Protein AF-A0A496UPI4-F1 (afdb_monomer)

Mean predicted aligned error: 5.32 Å

Structure (mmCIF, N/CA/C/O backbone):
data_AF-A0A496UPI4-F1
#
_entry.id   AF-A0A496UPI4-F1
#
loop_
_atom_site.group_PDB
_atom_site.id
_atom_site.type_symbol
_atom_site.label_atom_id
_atom_site.label_alt_id
_atom_site.label_comp_id
_atom_site.label_asym_id
_atom_site.label_entity_id
_atom_site.label_seq_id
_atom_site.pdbx_PDB_ins_code
_atom_site.Cartn_x
_atom_site.Cartn_y
_atom_site.Cartn_z
_atom_site.occupancy
_atom_site.B_iso_or_equiv
_atom_site.auth_seq_id
_atom_site.auth_comp_id
_atom_site.auth_asym_id
_atom_site.auth_atom_id
_atom_site.pdbx_PDB_model_num
ATOM 1 N N . MET A 1 1 ? -16.694 5.297 0.919 1.00 67.25 1 MET A N 1
ATOM 2 C CA . MET A 1 1 ? -15.461 5.545 1.697 1.00 67.25 1 MET A CA 1
ATOM 3 C C . MET A 1 1 ? -14.276 5.905 0.802 1.00 67.25 1 MET A C 1
ATOM 5 O O . MET A 1 1 ? -13.742 6.994 0.923 1.00 67.25 1 MET A O 1
ATOM 9 N N . VAL A 1 2 ? -13.889 5.062 -0.162 1.00 67.19 2 VAL A N 1
ATOM 10 C CA . VAL A 1 2 ? -12.701 5.338 -1.002 1.00 67.19 2 VAL A CA 1
ATOM 11 C C . VAL A 1 2 ? -12.918 6.480 -2.017 1.00 67.19 2 VAL A C 1
ATOM 13 O O . VAL A 1 2 ? -12.030 7.307 -2.206 1.00 67.19 2 VAL A O 1
ATOM 16 N N . TYR A 1 3 ? -14.122 6.614 -2.591 1.00 69.81 3 TYR A N 1
ATOM 17 C CA . TYR A 1 3 ? -14.442 7.635 -3.607 1.00 69.81 3 TYR A CA 1
ATOM 18 C C . TYR A 1 3 ? -14.239 9.093 -3.160 1.00 69.81 3 TYR A C 1
ATOM 20 O O . TYR A 1 3 ? -13.851 9.932 -3.968 1.00 69.81 3 TYR A O 1
ATOM 28 N N . SER A 1 4 ? -14.425 9.411 -1.875 1.00 76.62 4 SER A N 1
ATOM 29 C CA . SER A 1 4 ? -14.207 10.776 -1.362 1.00 76.62 4 SER A CA 1
ATOM 30 C C . SER A 1 4 ? -12.732 11.195 -1.360 1.00 76.62 4 SER A C 1
ATOM 32 O O . SER A 1 4 ? -12.423 12.357 -1.117 1.00 76.62 4 SER A O 1
ATOM 34 N N . CYS A 1 5 ? -11.814 10.251 -1.586 1.00 82.00 5 CYS A N 1
ATOM 35 C CA . CYS A 1 5 ? -10.375 10.491 -1.607 1.00 82.00 5 CYS A CA 1
ATOM 36 C C . CYS A 1 5 ? -9.799 10.517 -3.032 1.00 82.00 5 CYS A C 1
ATOM 38 O O . CYS A 1 5 ? -8.579 10.559 -3.167 1.00 82.00 5 CYS A O 1
ATOM 40 N N . TRP A 1 6 ? -10.630 10.515 -4.086 1.00 82.06 6 TRP A N 1
ATOM 41 C CA . TRP A 1 6 ? -10.175 10.367 -5.478 1.00 82.06 6 TRP A CA 1
ATOM 42 C C . TRP A 1 6 ? -9.011 11.293 -5.896 1.00 82.06 6 TRP A C 1
ATOM 44 O O . TRP A 1 6 ? -8.086 10.773 -6.524 1.00 82.06 6 TRP A O 1
ATOM 54 N N . PRO A 1 7 ? -8.937 12.589 -5.506 1.00 84.44 7 PRO A N 1
ATOM 55 C CA . PRO A 1 7 ? -7.816 13.438 -5.918 1.00 84.44 7 PRO A CA 1
ATOM 56 C C . PRO A 1 7 ? -6.499 12.985 -5.277 1.00 84.44 7 PRO A C 1
ATOM 58 O O . PRO A 1 7 ? -5.447 12.996 -5.911 1.00 84.44 7 PRO A O 1
ATOM 61 N N . LEU A 1 8 ? -6.563 12.531 -4.021 1.00 82.38 8 LEU A N 1
ATOM 62 C CA . LEU A 1 8 ? -5.410 12.017 -3.282 1.00 82.38 8 LEU A CA 1
ATOM 63 C C . LEU A 1 8 ? -4.960 10.659 -3.827 1.00 82.38 8 LEU A C 1
ATOM 65 O O . LEU A 1 8 ? -3.766 10.383 -3.853 1.00 82.38 8 LEU A O 1
ATOM 69 N N . ILE A 1 9 ? -5.903 9.831 -4.286 1.00 82.56 9 ILE A N 1
ATOM 70 C CA . ILE A 1 9 ? -5.611 8.535 -4.910 1.00 82.56 9 ILE A CA 1
ATOM 71 C C . ILE A 1 9 ? -4.866 8.737 -6.229 1.00 82.56 9 ILE A C 1
ATOM 73 O O . ILE A 1 9 ? -3.854 8.079 -6.461 1.00 82.56 9 ILE A O 1
ATOM 77 N N . ILE A 1 10 ? -5.320 9.678 -7.062 1.00 84.88 10 ILE A N 1
ATOM 78 C CA . ILE A 1 10 ? -4.624 10.028 -8.306 1.00 84.88 10 ILE A CA 1
ATOM 79 C C . ILE A 1 10 ? -3.220 10.549 -7.996 1.00 84.88 10 ILE A C 1
ATOM 81 O O . ILE A 1 10 ? -2.254 10.057 -8.574 1.00 84.88 10 ILE A O 1
ATOM 85 N N . ALA A 1 11 ? -3.085 11.479 -7.046 1.00 84.06 11 ALA A N 1
ATOM 86 C CA . ALA A 1 11 ? -1.782 12.010 -6.650 1.00 84.06 11 ALA A CA 1
ATOM 87 C C . ALA A 1 11 ? -0.837 10.911 -6.127 1.00 84.06 11 ALA A C 1
ATOM 89 O O . ALA A 1 11 ? 0.340 10.889 -6.485 1.00 84.06 11 ALA A O 1
ATOM 90 N N . ALA A 1 12 ? -1.349 9.963 -5.334 1.00 83.75 12 ALA A N 1
ATOM 91 C CA . ALA A 1 12 ? -0.573 8.829 -4.837 1.00 83.75 12 ALA A CA 1
ATOM 92 C C . ALA A 1 12 ? -0.139 7.890 -5.972 1.00 83.75 12 ALA A C 1
ATOM 94 O O . ALA A 1 12 ? 0.995 7.417 -5.971 1.00 83.75 12 ALA A O 1
ATOM 95 N N . GLY A 1 13 ? -1.012 7.650 -6.954 1.00 82.25 13 GLY A N 1
ATOM 96 C CA . GLY A 1 13 ? -0.706 6.838 -8.131 1.00 82.25 13 GLY A CA 1
ATOM 97 C C . GLY A 1 13 ? 0.331 7.472 -9.057 1.00 82.25 13 GLY A C 1
ATOM 98 O O . GLY A 1 13 ? 1.246 6.787 -9.513 1.00 82.25 13 GLY A O 1
ATOM 99 N N . ILE A 1 14 ? 0.241 8.787 -9.280 1.00 84.44 14 ILE A N 1
ATOM 100 C CA . ILE A 1 14 ? 1.253 9.560 -10.017 1.00 84.44 14 ILE A CA 1
ATOM 101 C C . ILE A 1 14 ? 2.594 9.499 -9.282 1.00 84.44 14 ILE A C 1
ATOM 103 O O . ILE A 1 14 ? 3.614 9.183 -9.891 1.00 84.44 14 ILE A O 1
ATOM 107 N N . GLY A 1 15 ? 2.592 9.742 -7.968 1.00 81.50 15 GLY A N 1
ATOM 108 C CA . GLY A 1 15 ? 3.792 9.648 -7.140 1.00 81.50 15 GLY A CA 1
ATOM 109 C C . GLY A 1 15 ? 4.438 8.262 -7.206 1.00 81.50 15 GLY A C 1
ATOM 110 O O . GLY A 1 15 ? 5.643 8.154 -7.429 1.00 81.50 15 GLY A O 1
ATOM 111 N N . LEU A 1 16 ? 3.633 7.197 -7.129 1.00 82.19 16 LEU A N 1
ATOM 112 C CA . LEU A 1 16 ? 4.099 5.819 -7.287 1.00 82.19 16 LEU A CA 1
ATOM 113 C C . LEU A 1 16 ? 4.762 5.589 -8.654 1.00 82.19 16 LEU A C 1
ATOM 115 O O . LEU A 1 16 ? 5.846 5.009 -8.711 1.00 82.19 16 LEU A O 1
ATOM 119 N N . ALA A 1 17 ? 4.153 6.052 -9.747 1.00 82.06 17 ALA A N 1
ATOM 120 C CA . ALA A 1 17 ? 4.718 5.923 -11.092 1.00 82.06 17 ALA A CA 1
ATOM 121 C C . ALA A 1 17 ? 6.062 6.664 -11.235 1.00 82.06 17 ALA A C 1
ATOM 123 O O . ALA A 1 17 ? 7.005 6.122 -11.810 1.00 82.06 17 ALA A O 1
ATOM 124 N N . ILE A 1 18 ? 6.195 7.862 -10.656 1.00 81.25 18 ILE A N 1
ATOM 125 C CA . ILE A 1 18 ? 7.446 8.644 -10.684 1.00 81.25 18 ILE A CA 1
ATOM 126 C C . ILE A 1 18 ? 8.544 7.961 -9.859 1.00 81.25 18 ILE A C 1
ATOM 128 O O . ILE A 1 18 ? 9.671 7.805 -10.326 1.00 81.25 18 ILE A O 1
ATOM 132 N N . VAL A 1 19 ? 8.218 7.510 -8.644 1.00 81.94 19 VAL A N 1
ATOM 133 C CA . VAL A 1 19 ? 9.185 6.841 -7.758 1.00 81.94 19 VAL A CA 1
ATOM 134 C C . VAL A 1 19 ? 9.681 5.534 -8.378 1.00 81.94 19 VAL A C 1
ATOM 136 O O . VAL A 1 19 ? 10.864 5.216 -8.294 1.00 81.94 19 VAL A O 1
ATOM 139 N N . THR A 1 20 ? 8.794 4.776 -9.021 1.00 77.62 20 THR A N 1
ATOM 140 C CA . THR A 1 20 ? 9.128 3.450 -9.565 1.00 77.62 20 THR A CA 1
ATOM 141 C C . THR A 1 20 ? 9.791 3.493 -10.943 1.00 77.62 20 THR A C 1
ATOM 143 O O . THR A 1 20 ? 10.553 2.582 -11.274 1.00 77.62 20 THR A O 1
ATOM 146 N N . SER A 1 21 ? 9.569 4.553 -11.725 1.00 77.69 21 SER A N 1
ATOM 147 C CA . SER A 1 21 ? 10.274 4.785 -12.995 1.00 77.69 21 SER A CA 1
ATOM 148 C C . SER A 1 21 ? 11.710 5.272 -12.815 1.00 77.69 21 SER A C 1
ATOM 150 O O . SER A 1 21 ? 12.526 5.051 -13.705 1.00 77.69 21 SER A O 1
ATOM 152 N N . GLY A 1 22 ? 12.038 5.914 -11.688 1.00 69.81 22 GLY A N 1
ATOM 153 C CA . GLY A 1 22 ? 13.375 6.473 -11.466 1.00 69.81 22 GLY A CA 1
ATOM 154 C C . GLY A 1 22 ? 13.695 7.655 -12.388 1.00 69.81 22 GLY A C 1
ATOM 155 O O . GLY A 1 22 ? 14.853 7.876 -12.714 1.00 69.81 22 GLY A O 1
ATOM 156 N N . MET A 1 23 ? 12.676 8.409 -12.826 1.00 65.19 23 MET A N 1
ATOM 157 C CA . MET A 1 23 ? 12.815 9.509 -13.800 1.00 65.19 23 MET A CA 1
ATOM 158 C C . MET A 1 23 ? 13.811 10.606 -13.404 1.00 65.19 23 MET A C 1
ATOM 160 O O . MET A 1 23 ? 14.274 11.346 -14.268 1.00 65.19 23 MET A O 1
ATOM 164 N N . SER A 1 24 ? 14.104 10.768 -12.113 1.00 64.94 24 SER A N 1
ATOM 165 C 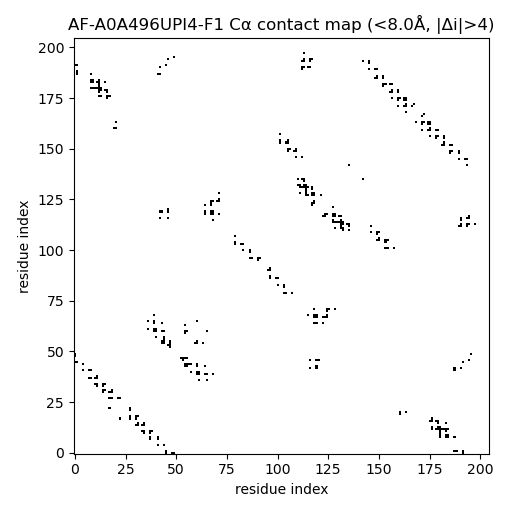CA . SER A 1 24 ? 15.078 11.743 -11.625 1.00 64.94 24 SER A CA 1
ATOM 166 C C . SER A 1 24 ? 15.491 11.405 -10.197 1.00 64.94 24 SER A C 1
ATOM 168 O O . SER A 1 24 ? 14.652 11.422 -9.294 1.00 64.94 24 SER A O 1
ATOM 170 N N . ASP A 1 25 ? 16.786 11.173 -9.980 1.00 71.00 25 ASP A N 1
ATOM 171 C CA . ASP A 1 25 ? 17.353 10.939 -8.644 1.00 71.00 25 ASP A CA 1
ATOM 172 C C . ASP A 1 25 ? 17.092 12.121 -7.695 1.00 71.00 25 ASP A C 1
ATOM 174 O O . ASP A 1 25 ? 16.858 11.933 -6.501 1.00 71.00 25 ASP A O 1
ATOM 178 N N . VAL A 1 26 ? 17.043 13.343 -8.240 1.00 74.00 26 VAL A N 1
ATOM 179 C CA . VAL A 1 26 ? 16.781 14.583 -7.490 1.00 74.00 26 VAL A CA 1
ATOM 180 C C . VAL A 1 26 ? 15.331 14.649 -6.999 1.00 74.00 26 VAL A C 1
ATOM 182 O O . VAL A 1 26 ? 15.066 15.135 -5.900 1.00 74.00 26 VAL A O 1
ATOM 185 N N . LEU A 1 27 ? 14.379 14.140 -7.788 1.00 74.88 27 LEU A N 1
ATOM 186 C CA . LEU A 1 27 ? 12.955 14.155 -7.436 1.00 74.88 27 LEU A CA 1
ATOM 187 C C . LEU A 1 27 ? 12.498 12.892 -6.699 1.00 74.88 27 LEU A C 1
ATOM 189 O O . LEU A 1 27 ? 11.404 12.885 -6.134 1.00 74.88 27 LEU A O 1
ATOM 193 N N . LEU A 1 28 ? 13.318 11.842 -6.657 1.00 79.25 28 LEU A N 1
ATOM 194 C CA . LEU A 1 28 ? 12.942 10.555 -6.076 1.00 79.25 28 LEU A CA 1
ATOM 195 C C . LEU A 1 28 ? 12.629 10.666 -4.580 1.00 79.25 28 LEU A C 1
ATOM 197 O O . LEU A 1 28 ? 11.599 10.166 -4.126 1.00 79.25 28 LEU A O 1
ATOM 201 N N . LEU A 1 29 ? 13.471 11.373 -3.823 1.00 81.25 29 LEU A N 1
ATOM 202 C CA . LEU A 1 29 ? 13.261 11.587 -2.391 1.00 81.25 29 LEU A CA 1
ATOM 203 C C . LEU A 1 29 ? 11.999 12.420 -2.087 1.00 81.25 29 LEU A C 1
ATOM 205 O O . LEU A 1 29 ? 11.147 11.923 -1.344 1.00 81.25 29 LEU A O 1
ATOM 209 N N . PRO A 1 30 ? 11.810 13.641 -2.636 1.00 83.88 30 PRO A N 1
ATOM 210 C CA . PRO A 1 30 ? 10.615 14.432 -2.341 1.00 83.88 30 PRO A CA 1
ATOM 211 C C . PRO A 1 30 ? 9.328 13.748 -2.819 1.00 83.88 30 PRO A C 1
ATOM 213 O O . PRO A 1 30 ? 8.327 13.776 -2.102 1.00 83.88 30 PRO A O 1
ATOM 216 N N . MET A 1 31 ? 9.349 13.061 -3.967 1.00 83.62 31 MET A N 1
ATOM 217 C CA . MET A 1 31 ? 8.190 12.300 -4.448 1.00 83.62 31 MET A CA 1
ATOM 218 C C . MET A 1 31 ? 7.909 11.067 -3.591 1.00 83.62 31 MET A C 1
ATOM 220 O O . MET A 1 31 ? 6.746 10.758 -3.332 1.00 83.62 31 MET A O 1
ATOM 224 N N . GLY A 1 32 ? 8.943 10.390 -3.091 1.00 84.44 32 GLY A N 1
ATOM 225 C CA . GLY A 1 32 ? 8.802 9.300 -2.129 1.00 84.44 32 GLY A CA 1
ATOM 226 C C . GLY A 1 32 ? 8.132 9.770 -0.839 1.00 84.44 32 GLY A C 1
ATOM 227 O O . GLY A 1 32 ? 7.144 9.176 -0.406 1.00 84.44 32 GLY A O 1
ATOM 228 N N . ILE A 1 33 ? 8.602 10.887 -0.273 1.00 87.06 33 ILE A N 1
ATOM 229 C CA . ILE A 1 33 ? 8.016 11.494 0.932 1.00 87.06 33 ILE A CA 1
ATOM 230 C C . ILE A 1 33 ? 6.556 11.891 0.686 1.00 87.06 33 ILE A C 1
ATOM 232 O O . ILE A 1 33 ? 5.687 11.567 1.501 1.00 87.06 33 ILE A O 1
ATOM 236 N N . ALA A 1 34 ? 6.262 12.547 -0.441 1.00 87.38 34 ALA A N 1
ATOM 237 C CA . ALA A 1 34 ? 4.902 12.938 -0.804 1.00 87.38 34 ALA A CA 1
ATOM 238 C C . ALA A 1 34 ? 3.987 11.714 -0.962 1.00 87.38 34 ALA A C 1
ATOM 240 O O . ALA A 1 34 ? 2.898 11.677 -0.392 1.00 87.38 34 ALA A O 1
ATOM 241 N N . THR A 1 35 ? 4.455 10.677 -1.660 1.00 87.75 35 THR A N 1
ATOM 242 C CA . THR A 1 35 ? 3.706 9.433 -1.879 1.00 87.75 35 THR A CA 1
ATOM 243 C C . THR A 1 35 ? 3.399 8.740 -0.556 1.00 87.75 35 THR A C 1
ATOM 245 O O . THR A 1 35 ? 2.248 8.388 -0.303 1.00 87.75 35 THR A O 1
ATOM 248 N N . VAL A 1 36 ? 4.389 8.592 0.329 1.00 89.88 36 VAL A N 1
ATOM 249 C CA . VAL A 1 36 ? 4.201 8.005 1.665 1.00 89.88 36 VAL A CA 1
ATOM 250 C C . VAL A 1 36 ? 3.211 8.822 2.494 1.00 89.88 36 VAL A C 1
ATOM 252 O O . VAL A 1 36 ? 2.298 8.257 3.099 1.00 89.88 36 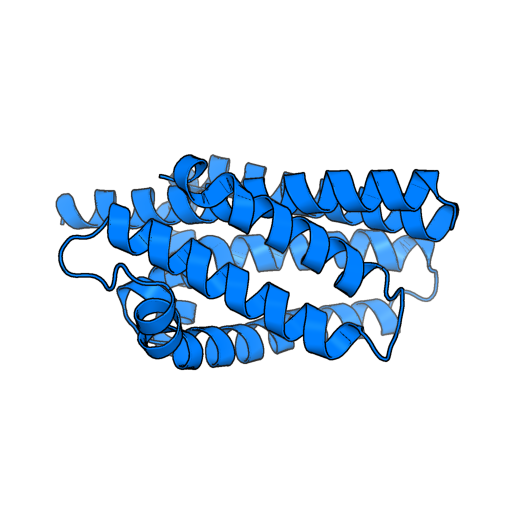VAL A O 1
ATOM 255 N N . SER A 1 37 ? 3.339 10.148 2.478 1.00 91.88 37 SER A N 1
ATOM 256 C CA . SER A 1 37 ? 2.432 11.048 3.196 1.00 91.88 37 SER A CA 1
ATOM 257 C C . SER A 1 37 ? 0.993 10.908 2.698 1.00 91.88 37 SER A C 1
ATOM 259 O O . SER A 1 37 ? 0.068 10.809 3.503 1.00 91.88 37 SER A O 1
ATOM 261 N N . LEU A 1 38 ? 0.796 10.821 1.379 1.00 92.00 38 LEU A N 1
ATOM 262 C CA . LEU A 1 38 ? -0.516 10.596 0.774 1.00 92.00 38 LEU A CA 1
ATOM 263 C C . LEU A 1 38 ? -1.117 9.251 1.187 1.00 92.00 38 LEU A C 1
ATOM 265 O O . LEU A 1 38 ? -2.298 9.207 1.520 1.00 92.00 38 LEU A O 1
ATOM 269 N N . HIS A 1 39 ? -0.324 8.177 1.240 1.00 91.19 39 HIS A N 1
ATOM 270 C CA . HIS A 1 39 ? -0.809 6.878 1.717 1.00 91.19 39 HIS A CA 1
ATOM 271 C C . HIS A 1 39 ? -1.288 6.957 3.170 1.00 91.19 39 HIS A C 1
ATOM 273 O O . HIS A 1 39 ? -2.387 6.494 3.473 1.00 91.19 39 HIS A O 1
ATOM 279 N N . ILE A 1 40 ? -0.518 7.608 4.053 1.00 93.19 40 ILE A N 1
ATOM 280 C CA . ILE A 1 40 ? -0.916 7.818 5.453 1.00 93.19 40 ILE A CA 1
ATOM 281 C C . ILE A 1 40 ? -2.234 8.596 5.529 1.00 93.19 40 ILE A C 1
ATOM 283 O O . ILE A 1 40 ? -3.141 8.198 6.260 1.00 93.19 40 ILE A O 1
ATOM 287 N N . ILE A 1 41 ? -2.360 9.677 4.751 1.00 93.88 41 ILE A N 1
ATOM 288 C CA . ILE A 1 41 ? -3.563 10.516 4.728 1.00 93.88 41 ILE A CA 1
ATOM 289 C C . ILE A 1 41 ? -4.779 9.724 4.241 1.00 93.88 41 ILE A C 1
ATOM 291 O O . ILE A 1 41 ? -5.824 9.760 4.889 1.00 93.88 41 ILE A O 1
ATOM 295 N N . VAL A 1 42 ? -4.670 9.010 3.118 1.00 93.50 42 VAL A N 1
ATOM 296 C CA . VAL A 1 42 ? -5.801 8.274 2.535 1.00 93.50 42 VAL A CA 1
ATOM 297 C C . VAL A 1 42 ? -6.237 7.136 3.455 1.00 93.50 42 VAL A C 1
ATOM 299 O O . VAL A 1 42 ? -7.428 7.019 3.744 1.00 93.50 42 VAL A O 1
ATOM 302 N N . TYR A 1 43 ? -5.301 6.350 3.993 1.00 94.06 43 TYR A N 1
ATOM 303 C CA . TYR A 1 43 ? -5.618 5.306 4.971 1.00 94.06 43 TYR A CA 1
ATOM 304 C C . TYR A 1 43 ? -6.253 5.870 6.241 1.00 94.06 43 TYR A C 1
ATOM 306 O O . TYR A 1 43 ? -7.276 5.354 6.695 1.00 94.06 43 TYR A O 1
ATOM 314 N N . GLY A 1 44 ? -5.706 6.959 6.785 1.00 92.56 44 GLY A N 1
ATOM 315 C CA . GLY A 1 44 ? -6.280 7.631 7.946 1.00 92.56 44 GLY A CA 1
ATOM 316 C C . GLY A 1 44 ? -7.695 8.140 7.680 1.00 92.56 44 GLY A C 1
ATOM 317 O O . GLY A 1 44 ? -8.579 7.918 8.499 1.00 92.56 44 GLY A O 1
ATOM 318 N N . ARG A 1 45 ? -7.956 8.729 6.505 1.00 92.62 45 ARG A N 1
ATOM 319 C CA . ARG A 1 45 ? -9.306 9.168 6.116 1.00 92.62 45 ARG A CA 1
ATOM 320 C C . ARG A 1 45 ? -10.285 8.002 6.008 1.00 92.62 45 ARG A C 1
ATOM 322 O O . ARG A 1 45 ? -11.410 8.125 6.484 1.00 92.62 45 ARG A O 1
ATOM 329 N N . ILE A 1 46 ? -9.867 6.875 5.426 1.00 93.38 46 ILE A N 1
ATOM 330 C CA . ILE A 1 46 ? -10.695 5.660 5.357 1.00 93.38 46 ILE A CA 1
ATOM 331 C C . ILE A 1 46 ? -11.046 5.175 6.772 1.00 93.38 46 ILE A C 1
ATOM 333 O O . ILE A 1 46 ? -12.205 4.876 7.050 1.00 93.38 46 ILE A O 1
ATOM 337 N N . ILE A 1 47 ? -10.070 5.157 7.685 1.00 93.56 47 ILE A N 1
ATOM 338 C CA . ILE A 1 47 ? -10.276 4.776 9.090 1.00 93.56 47 ILE A CA 1
ATOM 339 C C . ILE A 1 47 ? -11.253 5.726 9.784 1.00 93.56 47 ILE A C 1
ATOM 341 O O . ILE A 1 47 ? -12.173 5.263 10.455 1.00 93.56 47 ILE A O 1
ATOM 345 N N . SER A 1 48 ? -11.094 7.035 9.605 1.00 92.31 48 SER A N 1
ATOM 346 C CA . SER A 1 48 ? -11.923 8.037 10.282 1.00 92.31 48 SER A CA 1
ATOM 347 C C . SER A 1 48 ? -13.358 8.095 9.780 1.00 92.31 48 SER A C 1
ATOM 349 O O . SER A 1 48 ? -14.250 8.493 10.520 1.00 92.31 48 SER A O 1
ATOM 351 N N . GLN A 1 49 ? -13.606 7.637 8.553 1.00 90.88 49 GLN A N 1
ATOM 352 C CA . GLN A 1 49 ? -14.963 7.422 8.053 1.00 90.88 49 GLN A CA 1
ATOM 353 C C . GLN A 1 49 ? -15.605 6.144 8.603 1.00 90.88 49 GLN A C 1
ATOM 355 O O . GLN A 1 49 ? -16.827 6.072 8.697 1.00 90.88 49 GLN A O 1
ATOM 360 N N . ALA A 1 50 ? -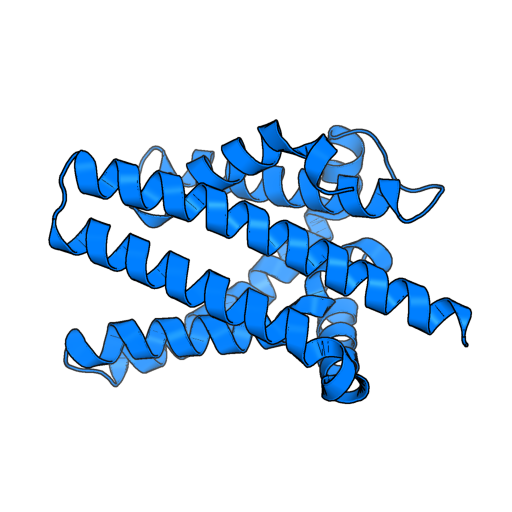14.807 5.125 8.931 1.00 90.25 50 ALA A N 1
ATOM 361 C CA . ALA A 1 50 ? -15.300 3.831 9.397 1.00 90.25 50 ALA A CA 1
ATOM 362 C C . ALA A 1 50 ? -15.437 3.737 10.927 1.00 90.25 50 ALA A C 1
ATOM 364 O O . ALA A 1 50 ? -16.231 2.938 11.422 1.00 90.25 50 ALA A O 1
ATOM 365 N N . VAL A 1 51 ? -14.662 4.522 11.683 1.00 89.81 51 VAL A N 1
ATOM 366 C CA . VAL A 1 51 ? -14.583 4.446 13.148 1.00 89.81 51 VAL A CA 1
ATOM 367 C C . VAL A 1 51 ? -14.780 5.839 13.765 1.00 89.81 51 VAL A C 1
ATOM 369 O O . VAL A 1 51 ? -13.921 6.704 13.576 1.00 89.81 51 VAL A O 1
ATOM 372 N N . PRO A 1 52 ? -15.859 6.062 14.544 1.00 86.06 52 PRO A N 1
ATOM 373 C CA . PRO A 1 52 ? -16.102 7.332 15.229 1.00 86.06 52 PRO A CA 1
ATOM 374 C C . PRO A 1 52 ? -14.965 7.719 16.187 1.00 86.06 52 PRO A C 1
ATOM 376 O O . PRO A 1 52 ? -14.314 6.857 16.779 1.00 86.06 52 PRO A O 1
ATOM 379 N N . GLY A 1 53 ? -14.735 9.025 16.360 1.00 86.00 53 GLY A N 1
ATOM 380 C CA . GLY A 1 53 ? -13.729 9.555 17.295 1.00 86.00 53 GLY A CA 1
ATOM 381 C C . GLY A 1 53 ? -12.277 9.462 16.808 1.00 86.00 53 GLY A C 1
ATOM 382 O O . GLY A 1 53 ? -11.348 9.632 17.597 1.00 86.00 53 GLY A O 1
ATOM 383 N N . ARG A 1 54 ? -12.056 9.172 15.521 1.00 90.00 54 ARG A N 1
ATOM 384 C CA . ARG A 1 54 ? -10.726 9.164 14.894 1.00 90.00 54 ARG A CA 1
ATOM 385 C C . ARG A 1 54 ? -10.412 10.503 14.207 1.00 90.00 54 ARG A C 1
ATOM 387 O O . ARG A 1 54 ? -11.341 11.209 13.817 1.00 90.00 54 ARG A O 1
ATOM 394 N N . PRO A 1 55 ? -9.123 10.861 14.047 1.00 89.69 55 PRO A N 1
ATOM 395 C CA . PRO A 1 55 ? -8.733 12.164 13.509 1.00 89.69 55 PRO A CA 1
ATOM 396 C C . PRO A 1 55 ? -9.217 12.374 12.071 1.00 89.69 55 PRO A C 1
ATOM 398 O O . PRO A 1 55 ? -8.943 11.543 11.208 1.00 89.69 55 PRO A O 1
ATOM 401 N N . ALA A 1 56 ? -9.915 13.471 11.784 1.00 85.25 56 ALA A N 1
ATOM 402 C CA . ALA A 1 56 ? -10.537 13.687 10.472 1.00 85.25 56 ALA A CA 1
ATOM 403 C C . ALA A 1 56 ? -9.703 14.577 9.536 1.00 85.25 56 ALA A C 1
ATOM 405 O O . ALA A 1 56 ? -9.841 14.493 8.312 1.00 85.25 56 ALA A O 1
ATOM 406 N N . THR A 1 57 ? -8.833 15.428 10.086 1.00 91.81 57 THR A N 1
ATOM 407 C CA . THR A 1 57 ? -8.026 16.357 9.286 1.00 91.81 57 THR A CA 1
ATOM 408 C C . THR A 1 57 ? -6.709 15.721 8.834 1.00 91.81 57 THR A C 1
ATOM 410 O O . THR A 1 57 ? -6.140 14.863 9.509 1.00 91.81 57 THR A O 1
ATOM 413 N N . ASN A 1 58 ? -6.182 16.156 7.683 1.00 91.38 58 ASN A N 1
ATOM 414 C CA . ASN A 1 58 ? -4.947 15.594 7.113 1.00 91.38 58 ASN A CA 1
ATOM 415 C C . ASN A 1 58 ? -3.749 15.732 8.062 1.00 91.38 58 ASN A C 1
ATOM 417 O O . ASN A 1 58 ? -2.927 14.822 8.157 1.00 91.38 58 ASN A O 1
ATOM 421 N N . TRP A 1 59 ? -3.655 16.870 8.752 1.00 92.31 59 TRP A N 1
ATOM 422 C CA . TRP A 1 59 ? -2.559 17.155 9.670 1.00 92.31 59 TRP A CA 1
ATOM 423 C C . TRP A 1 59 ? -2.603 16.264 10.910 1.00 92.31 59 TRP A C 1
ATOM 425 O O . TRP A 1 59 ? -1.588 15.677 11.282 1.00 92.31 59 TRP A O 1
ATOM 435 N N . GLU A 1 60 ? -3.778 16.099 11.519 1.00 93.06 60 GLU A N 1
ATOM 436 C CA . GLU A 1 60 ? -3.928 15.220 12.679 1.00 93.06 60 GLU A CA 1
ATOM 437 C C . GLU A 1 60 ? -3.683 13.757 12.303 1.00 93.06 60 GLU A C 1
ATOM 439 O O . GLU A 1 60 ? -3.020 13.045 13.048 1.00 93.06 60 GLU A O 1
ATOM 444 N N . ILE A 1 61 ? -4.140 13.319 11.123 1.00 94.06 61 ILE A N 1
ATOM 445 C CA . ILE A 1 61 ? -3.861 11.977 10.593 1.00 94.06 61 ILE A CA 1
ATOM 446 C C . ILE A 1 61 ? -2.350 11.747 10.457 1.00 94.06 61 ILE A C 1
ATOM 448 O O . ILE A 1 61 ? -1.835 10.728 10.920 1.00 94.06 61 ILE A O 1
ATOM 452 N N . LEU A 1 62 ? -1.618 12.689 9.855 1.00 93.62 62 LEU A N 1
ATOM 453 C CA . LEU A 1 62 ? -0.164 12.580 9.736 1.00 93.62 62 LEU A CA 1
ATOM 454 C C . LEU A 1 62 ? 0.504 12.531 11.111 1.00 93.62 62 LEU A C 1
ATOM 456 O O . LEU A 1 62 ? 1.342 11.664 11.354 1.00 93.62 62 LEU A O 1
ATOM 460 N N . LYS A 1 63 ? 0.121 13.423 12.026 1.00 93.75 63 LYS A N 1
ATOM 461 C CA . LYS A 1 63 ? 0.694 13.486 13.374 1.00 93.75 63 LYS A CA 1
ATOM 462 C C . LYS A 1 63 ? 0.448 12.198 14.163 1.00 93.75 63 LYS A C 1
ATOM 464 O O . LYS A 1 63 ? 1.364 11.698 14.807 1.00 93.75 63 LYS A O 1
ATOM 469 N N . GLU A 1 64 ? -0.760 11.652 14.077 1.00 92.88 64 GLU A N 1
ATOM 470 C CA . GLU A 1 64 ? -1.179 10.476 14.840 1.00 92.88 64 GLU A CA 1
ATOM 471 C C . GLU A 1 64 ? -0.544 9.182 14.314 1.00 92.88 64 GLU A C 1
ATOM 473 O O . GLU A 1 64 ? -0.118 8.325 15.088 1.00 92.88 64 GLU A O 1
ATOM 478 N N . TYR A 1 65 ? -0.478 9.018 12.989 1.00 93.50 65 TYR A N 1
ATOM 479 C CA . TYR A 1 65 ? -0.168 7.720 12.387 1.00 93.50 65 TYR A CA 1
ATOM 480 C C . TYR A 1 65 ? 1.231 7.613 11.777 1.00 93.50 65 TYR A C 1
ATOM 482 O O . TYR A 1 65 ? 1.714 6.493 11.599 1.00 93.50 65 TYR A O 1
ATOM 490 N N . SER A 1 66 ? 1.914 8.728 11.488 1.00 92.31 66 SER A N 1
ATOM 491 C CA . SER A 1 66 ? 3.207 8.722 10.778 1.00 92.31 66 SER A CA 1
ATOM 492 C C . SER A 1 66 ? 4.259 7.841 11.442 1.00 92.31 66 SER A C 1
ATOM 494 O O . SER A 1 66 ? 4.853 7.003 10.770 1.00 92.31 66 SER A O 1
ATOM 496 N N . ARG A 1 67 ? 4.463 7.958 12.760 1.00 92.75 67 ARG A N 1
ATOM 497 C CA . ARG A 1 67 ? 5.479 7.171 13.477 1.00 92.75 67 ARG A CA 1
ATOM 498 C C . ARG A 1 67 ? 5.243 5.668 13.335 1.00 92.75 67 ARG A C 1
ATOM 500 O O . ARG A 1 67 ? 6.166 4.924 13.005 1.00 92.75 67 ARG A O 1
ATOM 507 N N . HIS A 1 68 ? 4.012 5.219 13.576 1.00 91.75 68 HIS A N 1
ATOM 508 C CA . HIS A 1 68 ? 3.678 3.797 13.525 1.00 91.75 68 HIS A CA 1
ATOM 509 C C . HIS A 1 68 ? 3.701 3.252 12.102 1.00 91.75 68 HIS A C 1
ATOM 511 O O . HIS A 1 68 ? 4.169 2.130 11.890 1.00 91.75 68 HIS A O 1
ATOM 517 N N . TYR A 1 69 ? 3.239 4.056 11.142 1.00 91.56 69 TYR A N 1
ATOM 518 C CA . TYR A 1 69 ? 3.286 3.733 9.726 1.00 91.56 69 TYR A CA 1
ATOM 519 C C . TYR A 1 69 ? 4.726 3.589 9.241 1.00 91.56 69 TYR A C 1
ATOM 521 O O . TYR A 1 69 ? 5.069 2.547 8.698 1.00 91.56 69 TYR A O 1
ATOM 529 N N . LEU A 1 70 ? 5.580 4.589 9.485 1.00 91.62 70 LEU A N 1
ATOM 530 C CA . LEU A 1 70 ? 6.973 4.594 9.036 1.00 91.62 70 LEU A CA 1
ATOM 531 C C . LEU A 1 70 ? 7.765 3.443 9.652 1.00 91.62 70 LEU A C 1
ATOM 533 O O . LEU A 1 70 ? 8.463 2.739 8.932 1.00 91.62 70 LEU A O 1
ATOM 537 N N . LEU A 1 71 ? 7.611 3.189 10.955 1.00 90.69 71 LEU A N 1
ATOM 538 C CA . LEU A 1 71 ? 8.282 2.060 11.598 1.00 90.69 71 LEU A CA 1
ATOM 539 C C . LEU A 1 71 ? 7.830 0.721 10.997 1.00 90.69 71 LEU A C 1
ATOM 541 O O . LEU A 1 71 ? 8.658 -0.139 10.708 1.00 90.69 71 LEU A O 1
ATOM 545 N N . THR A 1 72 ? 6.529 0.551 10.751 1.00 89.69 72 THR A N 1
ATOM 546 C CA . THR A 1 72 ? 6.006 -0.663 10.105 1.00 89.69 72 THR A CA 1
ATOM 547 C C . THR A 1 72 ? 6.484 -0.780 8.661 1.00 89.69 72 THR A C 1
ATOM 549 O O . THR A 1 72 ? 6.852 -1.870 8.232 1.00 89.69 72 THR A O 1
ATOM 552 N N . ALA A 1 73 ? 6.530 0.328 7.922 1.00 87.56 73 ALA A N 1
ATOM 553 C CA . ALA A 1 73 ? 7.024 0.389 6.552 1.00 87.56 73 ALA A CA 1
ATOM 554 C C . ALA A 1 73 ? 8.516 0.049 6.465 1.00 87.56 73 ALA A C 1
ATOM 556 O O . ALA A 1 73 ? 8.917 -0.638 5.535 1.00 87.56 73 ALA A O 1
ATOM 557 N N . VAL A 1 74 ? 9.330 0.454 7.445 1.00 88.19 74 VAL A N 1
ATOM 558 C CA . VAL A 1 74 ? 10.738 0.043 7.534 1.00 88.19 74 VAL A CA 1
ATOM 559 C C . VAL A 1 74 ? 10.839 -1.454 7.810 1.00 88.19 74 VAL A C 1
ATOM 561 O O . VAL A 1 74 ? 11.517 -2.155 7.066 1.00 88.19 74 VAL A O 1
ATOM 564 N N . ILE A 1 75 ? 10.141 -1.968 8.829 1.00 87.50 75 ILE A N 1
ATOM 565 C CA . ILE A 1 75 ? 10.211 -3.394 9.194 1.00 87.50 75 ILE A CA 1
ATOM 566 C C . ILE A 1 75 ? 9.755 -4.272 8.026 1.00 87.50 75 ILE A C 1
ATOM 568 O O . ILE A 1 75 ? 10.473 -5.180 7.610 1.00 87.50 75 ILE A O 1
ATOM 572 N N . THR A 1 76 ? 8.580 -3.981 7.466 1.00 85.31 76 THR A N 1
ATOM 573 C CA . THR A 1 76 ? 8.072 -4.696 6.290 1.00 85.31 76 THR A CA 1
ATOM 574 C C . THR A 1 76 ? 9.001 -4.481 5.100 1.00 85.31 76 THR A C 1
ATOM 576 O O . THR A 1 76 ? 9.413 -5.452 4.487 1.00 85.31 76 THR A O 1
ATOM 579 N N . GLY A 1 77 ? 9.455 -3.260 4.828 1.00 82.94 77 GLY A N 1
ATOM 580 C CA . GLY A 1 77 ? 10.394 -2.954 3.748 1.00 82.94 77 GLY A CA 1
ATOM 581 C C . GLY A 1 77 ? 11.677 -3.788 3.784 1.00 82.94 77 GLY A C 1
ATOM 582 O O . GLY A 1 77 ? 12.084 -4.307 2.747 1.00 82.94 77 GLY A O 1
ATOM 583 N N . VAL A 1 78 ? 12.273 -4.005 4.962 1.00 84.50 78 VAL A N 1
ATOM 584 C CA . VAL A 1 78 ? 13.425 -4.913 5.112 1.00 84.50 78 VAL A CA 1
ATOM 585 C C . VAL A 1 78 ? 13.045 -6.347 4.735 1.00 84.50 78 VAL A C 1
ATOM 587 O O . VAL A 1 78 ? 13.769 -6.992 3.975 1.00 84.50 78 VAL A O 1
ATOM 590 N N . VAL A 1 79 ? 11.887 -6.831 5.193 1.00 82.69 79 VAL A N 1
ATOM 591 C CA . VAL A 1 79 ? 11.365 -8.166 4.843 1.00 82.69 79 VAL A CA 1
ATOM 592 C C . VAL A 1 79 ? 11.094 -8.300 3.341 1.00 82.69 79 VAL A C 1
ATOM 594 O O . VAL A 1 79 ? 11.271 -9.380 2.793 1.00 82.69 79 VAL A O 1
ATOM 597 N N . PHE A 1 80 ? 10.725 -7.220 2.649 1.00 80.06 80 PHE A N 1
ATOM 598 C CA . PHE A 1 80 ? 10.579 -7.204 1.189 1.00 80.06 80 PHE A CA 1
ATOM 599 C C . PHE A 1 80 ? 11.926 -7.139 0.453 1.00 80.06 80 PHE A C 1
ATOM 601 O O . PHE A 1 80 ? 12.078 -7.737 -0.613 1.00 80.06 80 PHE A O 1
ATOM 608 N N . LEU A 1 81 ? 12.918 -6.439 1.008 1.00 80.06 81 LEU A N 1
ATOM 609 C CA . LEU A 1 81 ? 14.231 -6.267 0.386 1.00 80.06 81 LEU A CA 1
ATOM 610 C C . LEU A 1 81 ? 15.052 -7.563 0.399 1.00 80.06 81 LEU A C 1
ATOM 612 O O . LEU A 1 81 ? 15.687 -7.895 -0.601 1.00 80.06 81 LEU A O 1
ATOM 616 N N . VAL A 1 82 ? 15.042 -8.300 1.513 1.00 79.88 82 VAL A N 1
ATOM 617 C CA . VAL A 1 82 ? 15.898 -9.484 1.703 1.00 79.88 82 VAL A CA 1
ATOM 618 C C . VAL A 1 82 ? 15.651 -10.564 0.637 1.00 79.88 82 VAL A C 1
ATOM 620 O O . VAL A 1 82 ? 16.612 -10.948 -0.033 1.00 79.88 82 VAL A O 1
ATOM 623 N N . PRO A 1 83 ? 14.411 -11.022 0.379 1.00 77.12 83 PRO A N 1
ATOM 624 C CA . PRO A 1 83 ? 14.165 -12.025 -0.648 1.00 77.12 83 PRO A CA 1
ATOM 625 C C . PRO A 1 83 ? 14.491 -11.504 -2.046 1.00 77.12 83 PRO A C 1
ATOM 627 O O . PRO A 1 83 ? 14.994 -12.257 -2.871 1.00 77.12 83 PRO A O 1
ATOM 630 N N . ARG A 1 84 ? 14.288 -10.209 -2.316 1.00 74.62 84 ARG A N 1
ATOM 631 C CA . ARG A 1 84 ? 14.665 -9.609 -3.601 1.00 74.62 84 ARG A CA 1
ATOM 632 C C . ARG A 1 84 ? 16.178 -9.640 -3.826 1.00 74.62 84 ARG A C 1
ATOM 634 O O . ARG A 1 84 ? 16.612 -9.968 -4.926 1.00 74.62 84 ARG A O 1
ATOM 641 N N . LEU A 1 85 ? 16.976 -9.342 -2.800 1.00 76.44 85 LEU A N 1
ATOM 642 C CA . LEU A 1 85 ? 18.437 -9.456 -2.865 1.00 76.44 85 LEU A CA 1
ATOM 643 C C . LEU A 1 85 ? 18.887 -10.911 -3.052 1.00 76.44 85 LEU A C 1
ATOM 645 O O . LEU A 1 85 ? 19.824 -11.164 -3.805 1.00 76.44 85 LEU A O 1
ATOM 649 N N . LEU A 1 86 ? 18.211 -11.869 -2.413 1.00 75.62 86 LEU A N 1
ATOM 650 C CA . LEU A 1 86 ? 18.475 -13.297 -2.611 1.00 75.62 86 LEU A CA 1
ATOM 651 C C . LEU A 1 86 ? 18.142 -13.735 -4.041 1.00 75.62 86 LEU A C 1
ATOM 653 O O . LEU A 1 86 ? 18.974 -14.354 -4.696 1.00 75.62 86 LEU A O 1
ATOM 657 N N . VAL A 1 87 ? 16.975 -13.348 -4.560 1.00 74.50 87 VAL A N 1
ATOM 658 C CA . VAL A 1 87 ? 16.565 -13.621 -5.944 1.00 74.50 87 VAL A CA 1
ATOM 659 C C . VAL A 1 87 ? 17.531 -12.968 -6.936 1.00 74.50 87 VAL A C 1
ATOM 661 O O . VAL A 1 87 ? 17.894 -13.605 -7.915 1.00 74.50 87 VAL A O 1
ATOM 664 N N . ALA A 1 88 ? 18.029 -11.756 -6.663 1.00 74.19 88 ALA A N 1
ATOM 665 C CA . ALA A 1 88 ? 19.039 -11.090 -7.495 1.00 74.19 88 ALA A CA 1
ATOM 666 C C . ALA A 1 88 ? 20.377 -11.839 -7.530 1.00 74.19 88 ALA A C 1
ATOM 668 O O . ALA A 1 88 ? 21.053 -11.842 -8.551 1.00 74.19 88 ALA A O 1
ATOM 669 N N . ARG A 1 89 ? 20.772 -12.463 -6.414 1.00 73.75 89 ARG A N 1
ATOM 670 C CA . ARG A 1 89 ? 22.009 -13.250 -6.330 1.00 73.75 89 ARG A CA 1
ATOM 671 C C . ARG A 1 89 ? 21.877 -14.636 -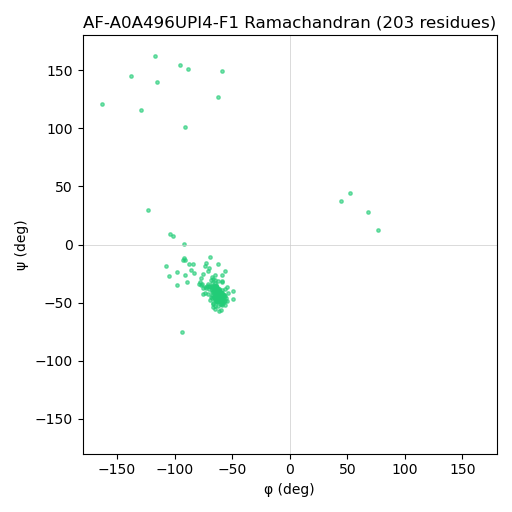6.962 1.00 73.75 89 ARG A C 1
ATOM 673 O O . ARG A 1 89 ? 22.865 -15.155 -7.464 1.00 73.75 89 ARG A O 1
ATOM 680 N N . LEU A 1 90 ? 20.687 -15.234 -6.904 1.00 70.75 90 LEU A N 1
ATOM 681 C CA . LEU A 1 90 ? 20.423 -16.595 -7.383 1.00 70.75 90 LEU A CA 1
ATOM 682 C C . LEU A 1 90 ? 20.012 -16.642 -8.861 1.00 70.75 90 LEU A C 1
ATOM 684 O O . LEU A 1 90 ? 20.324 -17.607 -9.553 1.00 70.75 90 LEU A O 1
ATOM 688 N N . ALA A 1 91 ? 19.316 -15.619 -9.358 1.00 67.25 91 ALA A N 1
ATOM 689 C CA . ALA A 1 91 ? 18.905 -15.535 -10.753 1.00 67.25 91 ALA A CA 1
ATOM 690 C C . ALA A 1 91 ? 19.979 -14.808 -11.574 1.00 67.25 91 ALA A C 1
ATOM 692 O O . ALA A 1 91 ? 20.058 -13.582 -11.571 1.00 67.25 91 ALA A O 1
ATOM 693 N N . SER A 1 92 ? 20.793 -15.573 -12.305 1.00 55.84 92 SER A N 1
ATOM 694 C CA . SER A 1 92 ? 21.838 -15.045 -13.196 1.00 55.84 92 SER A CA 1
ATOM 695 C C . SER A 1 92 ? 21.288 -14.395 -14.473 1.00 55.84 92 SER A C 1
ATOM 697 O O . SER A 1 92 ? 22.009 -13.656 -15.140 1.00 55.84 92 SER A O 1
ATOM 699 N N . SER A 1 93 ? 20.015 -14.640 -14.816 1.00 62.12 93 SER A N 1
ATOM 700 C CA . SER A 1 93 ? 19.355 -14.080 -15.997 1.00 62.12 93 SER A CA 1
ATOM 701 C C . SER A 1 93 ? 18.196 -13.146 -15.634 1.00 62.12 93 SER A C 1
ATOM 703 O O . SER A 1 93 ? 17.370 -13.417 -14.754 1.00 62.12 93 SER A O 1
ATOM 705 N N . THR A 1 94 ? 18.096 -12.042 -16.376 1.00 61.94 94 THR A N 1
ATOM 706 C CA . THR A 1 94 ? 17.018 -11.046 -16.254 1.00 61.94 94 THR A CA 1
ATOM 707 C C . THR A 1 94 ? 15.626 -11.646 -16.486 1.00 61.94 94 THR A C 1
ATOM 709 O O . THR A 1 94 ? 14.653 -11.152 -15.916 1.00 61.94 94 THR A O 1
ATOM 712 N N . GLY A 1 95 ? 15.535 -12.739 -17.256 1.00 64.94 95 GLY A N 1
ATOM 713 C CA . GLY A 1 95 ? 14.282 -13.417 -17.598 1.00 64.94 95 GLY A CA 1
ATOM 714 C C . GLY A 1 95 ? 13.579 -14.116 -16.428 1.00 64.94 95 GLY A C 1
ATOM 715 O O . GLY A 1 95 ? 12.354 -14.159 -16.410 1.00 64.94 95 GLY A O 1
ATOM 716 N N . ILE A 1 96 ? 14.318 -14.616 -15.429 1.00 68.31 96 ILE A N 1
ATOM 717 C CA . ILE A 1 96 ? 13.736 -15.286 -14.244 1.00 68.31 96 ILE A CA 1
ATOM 718 C C . ILE A 1 96 ? 13.628 -14.316 -13.062 1.00 68.31 96 ILE A C 1
ATOM 720 O O . ILE A 1 96 ? 12.663 -14.356 -12.298 1.00 68.31 96 ILE A O 1
ATOM 724 N N . TYR A 1 97 ? 14.593 -13.402 -12.936 1.00 71.62 97 TYR A N 1
ATOM 725 C CA . TYR A 1 97 ? 14.673 -12.448 -11.832 1.00 71.62 97 TYR A CA 1
ATOM 726 C C . TYR A 1 97 ? 13.405 -11.593 -11.682 1.00 71.62 97 TYR A C 1
ATOM 728 O O . TYR A 1 97 ? 12.858 -11.457 -10.586 1.00 71.62 97 TYR A O 1
ATOM 736 N N . TYR A 1 98 ? 12.919 -11.022 -12.786 1.00 72.06 98 TYR A N 1
ATOM 737 C CA . TYR A 1 98 ? 11.800 -10.085 -12.760 1.00 72.06 98 TYR A CA 1
ATOM 738 C C . TYR A 1 98 ? 10.465 -10.728 -12.332 1.00 72.06 98 TYR A C 1
ATOM 740 O O . TYR A 1 98 ? 9.891 -10.258 -11.343 1.00 72.06 98 TYR A O 1
ATOM 748 N N . PRO A 1 99 ? 9.983 -11.820 -12.965 1.00 76.50 99 PRO A N 1
ATOM 749 C CA . PRO A 1 99 ? 8.748 -12.482 -12.537 1.00 76.50 99 PRO A CA 1
ATOM 750 C C . PRO A 1 99 ? 8.847 -13.059 -11.118 1.00 76.50 99 PRO A C 1
ATOM 752 O O . PRO A 1 99 ? 7.894 -12.934 -10.348 1.00 76.50 99 PRO A O 1
ATOM 755 N N . ALA A 1 100 ? 10.002 -13.609 -10.723 1.00 77.62 100 ALA A N 1
ATOM 756 C CA . ALA A 1 100 ? 10.212 -14.083 -9.356 1.00 77.62 100 ALA A CA 1
ATOM 757 C C . ALA A 1 100 ? 10.113 -12.939 -8.332 1.00 77.62 100 ALA A C 1
ATOM 759 O O . ALA A 1 100 ? 9.474 -13.093 -7.290 1.00 77.62 100 ALA A O 1
ATOM 760 N N . SER A 1 101 ? 10.673 -11.764 -8.646 1.00 79.38 101 SER A N 1
ATOM 761 C CA . SER A 1 101 ? 10.558 -10.589 -7.776 1.00 79.38 101 SER A CA 1
ATOM 762 C C . SER A 1 101 ? 9.103 -10.132 -7.610 1.00 79.38 101 SER A C 1
ATOM 764 O O . SER A 1 101 ? 8.683 -9.847 -6.490 1.00 79.38 101 SER A O 1
ATOM 766 N N . ILE A 1 102 ? 8.298 -10.154 -8.679 1.00 81.81 102 ILE A N 1
ATOM 767 C CA . ILE A 1 102 ? 6.866 -9.824 -8.614 1.00 81.81 102 ILE A CA 1
ATOM 768 C C . ILE A 1 102 ? 6.118 -10.830 -7.734 1.00 81.81 102 ILE A C 1
ATOM 770 O O . ILE A 1 102 ? 5.321 -10.419 -6.894 1.00 81.81 102 ILE A O 1
ATOM 774 N N . GLY A 1 103 ? 6.400 -12.129 -7.876 1.00 83.06 103 GLY A N 1
ATOM 775 C CA . GLY A 1 103 ? 5.791 -13.175 -7.049 1.00 83.06 103 GLY A CA 1
ATOM 776 C C . GLY A 1 103 ? 6.079 -12.992 -5.556 1.00 83.06 103 GLY A C 1
ATOM 777 O O . GLY A 1 103 ? 5.166 -13.054 -4.735 1.00 83.06 103 GLY A O 1
ATOM 778 N N . VAL A 1 104 ? 7.330 -12.679 -5.206 1.00 84.12 104 VAL A N 1
ATOM 779 C CA . VAL A 1 104 ? 7.729 -12.347 -3.828 1.00 84.12 104 VAL A CA 1
ATOM 780 C C . VAL A 1 104 ? 6.970 -11.124 -3.314 1.00 84.12 104 VAL A C 1
ATOM 782 O O . VAL A 1 104 ? 6.404 -11.164 -2.222 1.00 84.12 104 VAL A O 1
ATOM 785 N N . HIS A 1 105 ? 6.935 -10.041 -4.096 1.00 83.44 105 HIS A N 1
ATOM 786 C CA . HIS A 1 105 ? 6.212 -8.827 -3.723 1.00 83.44 105 HIS A CA 1
ATOM 787 C C . HIS A 1 105 ? 4.718 -9.111 -3.512 1.00 83.44 105 HIS A C 1
ATOM 789 O O . HIS A 1 105 ? 4.157 -8.669 -2.513 1.00 83.44 105 HIS A O 1
ATOM 795 N N . ALA A 1 106 ? 4.094 -9.910 -4.381 1.00 86.38 106 ALA A N 1
ATOM 796 C CA . ALA A 1 106 ? 2.703 -10.327 -4.245 1.00 86.38 106 ALA A CA 1
ATOM 797 C C . ALA A 1 106 ? 2.447 -11.131 -2.971 1.00 86.38 106 ALA A C 1
ATOM 799 O O . ALA A 1 106 ? 1.533 -10.788 -2.220 1.00 86.38 106 ALA A O 1
ATOM 800 N N . ALA A 1 107 ? 3.273 -12.137 -2.682 1.00 88.62 107 ALA A N 1
ATOM 801 C CA . ALA A 1 107 ? 3.146 -12.944 -1.473 1.00 88.62 107 ALA A CA 1
ATOM 802 C C . ALA A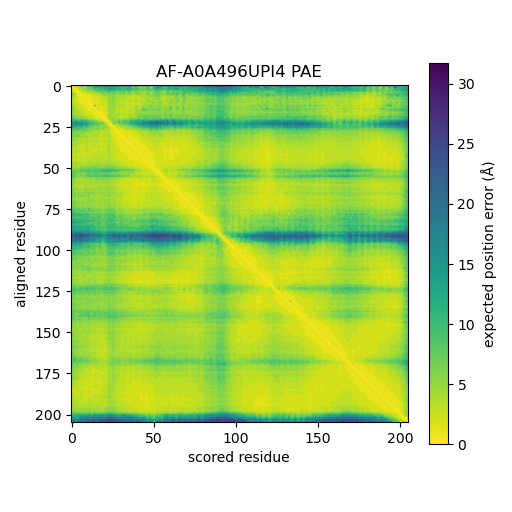 1 107 ? 3.273 -12.094 -0.199 1.00 88.62 107 ALA A C 1
ATOM 804 O O . ALA A 1 107 ? 2.477 -12.228 0.729 1.00 88.62 107 ALA A O 1
ATOM 805 N N . LEU A 1 108 ? 4.229 -11.165 -0.161 1.00 88.00 108 LEU A N 1
ATOM 806 C CA . LEU A 1 108 ? 4.432 -10.300 0.999 1.00 88.00 108 LEU A CA 1
ATOM 807 C C . LEU A 1 108 ? 3.352 -9.216 1.128 1.00 88.00 108 LEU A C 1
ATOM 809 O O . LEU A 1 108 ? 2.922 -8.900 2.240 1.00 88.00 108 LEU A O 1
ATOM 813 N N . SER A 1 109 ? 2.862 -8.661 0.016 1.00 88.62 109 SER A N 1
ATOM 814 C CA . SER A 1 109 ? 1.706 -7.758 0.028 1.00 88.62 109 SER A CA 1
ATOM 815 C C . SER A 1 109 ? 0.454 -8.473 0.530 1.00 88.62 109 SER A C 1
ATOM 817 O O . SER A 1 109 ? -0.285 -7.905 1.328 1.00 88.62 109 SER A O 1
ATOM 819 N N . MET A 1 110 ? 0.257 -9.734 0.139 1.00 89.94 110 MET A N 1
ATOM 820 C CA . MET A 1 110 ? -0.802 -10.596 0.663 1.00 89.94 110 MET A CA 1
ATOM 821 C C . MET A 1 110 ? -0.626 -10.898 2.152 1.00 89.94 110 MET A C 1
ATOM 823 O O . MET A 1 110 ? -1.583 -10.843 2.910 1.00 89.94 110 MET A O 1
ATOM 827 N N . LEU A 1 111 ? 0.592 -11.145 2.622 1.00 89.75 111 LEU A N 1
ATOM 828 C CA . LEU A 1 111 ? 0.834 -11.384 4.045 1.00 89.75 111 LEU A CA 1
ATOM 829 C C . LEU A 1 111 ? 0.528 -10.143 4.907 1.00 89.75 111 LEU A C 1
ATOM 831 O O . LEU A 1 111 ? 0.196 -10.250 6.086 1.00 89.75 111 LEU A O 1
ATOM 835 N N . THR A 1 112 ? 0.630 -8.953 4.312 1.00 90.44 112 THR A N 1
ATOM 836 C CA . THR A 1 112 ? 0.519 -7.671 5.015 1.00 90.44 112 THR A CA 1
ATOM 837 C C . THR A 1 112 ? -0.835 -6.971 4.856 1.00 90.44 112 THR A C 1
ATOM 839 O O . THR A 1 112 ? -0.979 -5.860 5.370 1.00 90.44 112 THR A O 1
ATOM 842 N N . ILE A 1 113 ? -1.861 -7.591 4.240 1.00 93.25 113 ILE A N 1
ATOM 843 C CA . ILE A 1 113 ? -3.143 -6.896 3.961 1.00 93.25 113 ILE A CA 1
ATOM 844 C C . ILE A 1 113 ? -3.782 -6.335 5.236 1.00 93.25 113 ILE A C 1
ATOM 846 O O . ILE A 1 113 ? -4.252 -5.200 5.250 1.00 93.25 113 ILE A O 1
ATOM 850 N N . TYR A 1 114 ? -3.776 -7.122 6.317 1.00 93.81 114 TYR A N 1
ATOM 851 C CA . TYR A 1 114 ? -4.391 -6.756 7.595 1.00 93.81 114 TYR A CA 1
ATOM 852 C C . TYR A 1 114 ? -3.452 -5.973 8.504 1.00 93.81 114 TYR A C 1
ATOM 854 O O . TYR A 1 114 ? -3.913 -5.310 9.434 1.00 93.81 114 TYR A O 1
ATOM 862 N N . VAL A 1 115 ? -2.147 -6.002 8.227 1.00 92.56 115 VAL A N 1
ATOM 863 C CA . VAL A 1 115 ? -1.155 -5.250 8.998 1.00 92.56 115 VAL A CA 1
ATOM 864 C C . VAL A 1 115 ? -1.457 -3.762 8.891 1.00 92.56 115 VAL A C 1
ATOM 866 O O . VAL A 1 115 ? -1.543 -3.091 9.917 1.00 92.56 115 VAL A O 1
ATOM 869 N N . TRP A 1 116 ? -1.701 -3.253 7.678 1.00 92.81 116 TRP A N 1
ATOM 870 C CA . TRP A 1 116 ? -1.937 -1.825 7.476 1.00 92.81 116 TRP A CA 1
ATOM 871 C C . TRP A 1 116 ? -3.153 -1.315 8.257 1.00 92.81 116 TRP A C 1
ATOM 873 O O . TRP A 1 116 ? -2.951 -0.437 9.092 1.00 92.81 116 TRP A O 1
ATOM 883 N N . PRO A 1 117 ? -4.381 -1.851 8.117 1.00 92.94 117 PRO A N 1
ATOM 884 C CA . PRO A 1 117 ? -5.505 -1.395 8.934 1.00 92.94 117 PRO A CA 1
ATOM 885 C C . PRO A 1 117 ? -5.240 -1.502 10.441 1.00 92.94 117 PRO A C 1
ATOM 887 O O . PRO A 1 117 ? -5.601 -0.599 11.196 1.00 92.94 117 PRO A O 1
ATOM 890 N N . LEU A 1 118 ? -4.568 -2.566 10.895 1.00 93.69 118 LEU A N 1
ATOM 891 C CA . LEU A 1 118 ? -4.262 -2.760 12.313 1.00 93.69 118 LEU A CA 1
ATOM 892 C C . LEU A 1 118 ? -3.260 -1.744 12.862 1.00 93.69 118 LEU A C 1
ATOM 894 O O . LEU A 1 118 ? -3.409 -1.346 14.018 1.00 93.69 118 LEU A O 1
ATOM 898 N N . VAL A 1 119 ? -2.300 -1.276 12.059 1.00 93.38 119 VAL A N 1
ATOM 899 C CA . VAL A 1 119 ? -1.393 -0.183 12.448 1.00 93.38 119 VAL A CA 1
ATOM 900 C C . VAL A 1 119 ? -2.197 1.067 12.808 1.00 93.38 119 VAL A C 1
ATOM 902 O O . VAL A 1 119 ? -1.961 1.673 13.854 1.00 93.38 119 VAL A O 1
ATOM 905 N N . PHE A 1 120 ? -3.203 1.415 12.000 1.00 92.31 120 PHE A N 1
ATOM 906 C CA . PHE A 1 120 ? -4.061 2.578 12.252 1.00 92.31 120 PHE A CA 1
ATOM 907 C C . PHE A 1 120 ? -5.071 2.332 13.384 1.00 92.31 120 PHE A C 1
ATOM 909 O O . PHE A 1 120 ? -5.342 3.223 14.194 1.00 92.31 120 PHE A O 1
ATOM 916 N N . LEU A 1 121 ? -5.628 1.124 13.490 1.00 91.75 121 LEU A N 1
ATOM 917 C CA . LEU A 1 121 ? -6.591 0.800 14.543 1.00 91.75 121 LEU A CA 1
ATOM 918 C C . LEU A 1 121 ? -5.936 0.745 15.926 1.00 91.75 121 LEU A C 1
ATOM 920 O O . LEU A 1 121 ? -6.460 1.349 16.865 1.00 91.75 121 LEU A O 1
ATOM 924 N N . ARG A 1 122 ? -4.804 0.044 16.053 1.00 89.62 122 ARG A N 1
ATOM 925 C CA . ARG A 1 122 ? -4.134 -0.230 17.334 1.00 89.62 122 ARG A CA 1
ATOM 926 C C . ARG A 1 122 ? -3.061 0.788 17.708 1.00 89.62 122 ARG A C 1
ATOM 928 O O . ARG A 1 122 ? -2.622 0.759 18.850 1.00 89.62 122 ARG A O 1
ATOM 935 N N . ARG A 1 123 ? -2.625 1.650 16.777 1.00 86.19 123 ARG A N 1
ATOM 936 C CA . ARG A 1 123 ? -1.500 2.586 16.985 1.00 86.19 123 ARG A CA 1
ATOM 937 C C . ARG A 1 123 ? -0.255 1.850 17.497 1.00 86.19 123 ARG A C 1
ATOM 939 O O . ARG A 1 123 ? 0.397 2.240 18.457 1.00 86.19 123 ARG A O 1
ATOM 946 N N . SER A 1 124 ? 0.027 0.708 16.881 1.00 88.56 124 SER A N 1
ATOM 947 C CA . SER A 1 124 ? 1.147 -0.163 17.227 1.00 88.56 124 SER A CA 1
ATOM 948 C C . SER A 1 124 ? 1.800 -0.650 15.945 1.00 88.56 124 SER A C 1
ATOM 950 O O . SER A 1 124 ? 1.112 -0.856 14.949 1.00 88.56 124 SER A O 1
ATOM 952 N N . SER A 1 125 ? 3.121 -0.815 15.962 1.00 89.00 125 SER A N 1
ATOM 953 C CA . SER A 1 125 ? 3.876 -1.293 14.800 1.00 89.00 125 SER A CA 1
ATOM 954 C C . SER A 1 125 ? 4.051 -2.808 14.873 1.00 89.00 125 SER A C 1
ATOM 956 O O . SER A 1 125 ? 3.315 -3.548 14.229 1.00 89.00 125 SER A O 1
ATOM 958 N N . VAL A 1 126 ? 4.946 -3.295 15.738 1.00 86.38 126 VAL A N 1
ATOM 959 C CA . VAL A 1 126 ? 5.252 -4.734 15.860 1.00 86.38 126 VAL A CA 1
ATOM 960 C C . VAL A 1 126 ? 4.010 -5.552 16.230 1.00 86.38 126 VAL A C 1
ATOM 962 O O . VAL A 1 126 ? 3.746 -6.589 15.624 1.00 86.38 126 VAL A O 1
ATOM 965 N N . GLY A 1 127 ? 3.192 -5.049 17.159 1.00 87.50 127 GLY A N 1
ATOM 966 C CA . GLY A 1 127 ? 1.954 -5.720 17.556 1.00 87.50 127 GLY A CA 1
ATOM 967 C C . GLY A 1 127 ? 0.918 -5.800 16.430 1.00 87.50 127 GLY A C 1
ATOM 968 O O . GLY A 1 127 ? 0.154 -6.761 16.379 1.00 87.50 127 GLY A O 1
ATOM 969 N N . ALA A 1 128 ? 0.896 -4.828 15.510 1.00 90.06 128 ALA A N 1
ATOM 970 C CA . ALA A 1 128 ? 0.014 -4.864 14.344 1.00 90.06 128 ALA A CA 1
ATOM 971 C C . ALA A 1 128 ? 0.511 -5.835 13.268 1.00 90.06 128 ALA A C 1
ATOM 973 O O . ALA A 1 128 ? -0.316 -6.480 12.630 1.00 90.06 128 ALA A O 1
ATOM 974 N N . ILE A 1 129 ? 1.831 -5.984 13.103 1.00 89.50 129 ILE A N 1
ATOM 975 C CA . ILE A 1 129 ? 2.416 -6.972 12.185 1.00 89.50 129 ILE A CA 1
ATOM 976 C C . ILE A 1 129 ? 2.002 -8.381 12.613 1.00 89.50 129 ILE A C 1
ATOM 978 O O . ILE A 1 129 ? 1.359 -9.090 11.844 1.00 89.50 129 ILE A O 1
ATOM 982 N N . LEU A 1 130 ? 2.305 -8.758 13.859 1.00 91.25 130 LEU A N 1
ATOM 983 C CA . LEU A 1 130 ? 1.988 -10.093 14.374 1.00 91.25 130 LEU A CA 1
ATOM 984 C C . LEU A 1 130 ? 0.481 -10.364 14.338 1.00 91.25 130 LEU A C 1
ATOM 986 O O . LEU A 1 130 ? 0.048 -11.406 13.857 1.00 91.25 130 LEU A O 1
ATOM 990 N N . ALA A 1 131 ? -0.329 -9.401 14.784 1.00 90.88 131 ALA A N 1
ATOM 991 C CA . ALA A 1 131 ? -1.778 -9.551 14.768 1.00 90.88 131 ALA A CA 1
ATOM 992 C C . ALA A 1 131 ? -2.348 -9.646 13.347 1.00 90.88 131 ALA A C 1
ATOM 994 O O . ALA A 1 131 ? -3.272 -10.421 13.131 1.00 90.88 131 ALA A O 1
ATOM 995 N N . GLY A 1 132 ? -1.813 -8.888 12.387 1.00 91.25 132 GLY A N 1
ATOM 996 C CA . GLY A 1 132 ? -2.283 -8.907 11.002 1.00 91.25 132 GLY A CA 1
ATOM 997 C C . GLY A 1 132 ? -1.997 -10.228 10.307 1.00 91.25 132 GLY A C 1
ATOM 998 O O . GLY A 1 132 ? -2.889 -10.781 9.669 1.00 91.25 132 GLY A O 1
ATOM 999 N N . VAL A 1 133 ? -0.790 -10.765 10.493 1.00 91.44 133 VAL A N 1
ATOM 1000 C CA . VAL A 1 133 ? -0.410 -12.074 9.947 1.00 91.44 133 VAL A CA 1
ATOM 1001 C C . VAL A 1 133 ? -1.245 -13.190 10.574 1.00 91.44 133 VAL A C 1
ATOM 1003 O O . VAL A 1 133 ? -1.825 -14.000 9.853 1.00 91.44 133 VAL A O 1
ATOM 1006 N N . SER A 1 134 ? -1.376 -13.202 11.904 1.00 92.06 134 SER A N 1
ATOM 1007 C CA . SER A 1 134 ? -2.206 -14.199 12.587 1.00 92.06 134 SER A CA 1
ATOM 1008 C C . SER A 1 134 ? -3.675 -14.110 12.176 1.00 92.06 134 SER A C 1
ATOM 1010 O O . SER A 1 134 ? -4.319 -15.141 12.002 1.00 92.06 134 SER A O 1
ATOM 1012 N N . TYR A 1 135 ? -4.205 -12.896 11.984 1.00 92.88 135 TYR A N 1
ATOM 1013 C CA . TYR A 1 135 ? -5.586 -12.695 11.549 1.00 92.88 135 TYR A CA 1
ATOM 1014 C C . TYR A 1 135 ? -5.830 -13.219 10.133 1.00 92.88 135 TYR A C 1
ATOM 1016 O O . TYR A 1 135 ? -6.854 -13.852 9.887 1.00 92.88 135 TYR A O 1
ATOM 1024 N N . LEU A 1 136 ? -4.888 -12.985 9.212 1.00 92.56 136 LEU A N 1
ATOM 1025 C CA . LEU A 1 136 ? -4.969 -13.533 7.860 1.00 92.56 136 LEU A CA 1
ATOM 1026 C C . LEU A 1 136 ? -5.067 -15.059 7.896 1.00 92.56 136 LEU A C 1
ATOM 1028 O O . LEU A 1 136 ? -5.910 -15.636 7.216 1.00 92.56 136 LEU A O 1
ATOM 1032 N N . TRP A 1 137 ? -4.219 -15.700 8.702 1.00 91.81 137 TRP A N 1
ATOM 1033 C CA . TRP A 1 137 ? -4.177 -17.155 8.799 1.00 91.81 137 TRP A CA 1
ATOM 1034 C C . TRP A 1 137 ? -5.483 -17.736 9.347 1.00 91.81 137 TRP A C 1
ATOM 1036 O O . TRP A 1 137 ? -6.007 -18.704 8.802 1.00 91.81 137 TRP A O 1
ATOM 1046 N N . SER A 1 138 ? -6.051 -17.113 10.382 1.00 91.12 138 SER A N 1
ATOM 1047 C CA . SER A 1 138 ? -7.320 -17.559 10.963 1.00 91.12 138 SER A CA 1
ATOM 1048 C C . SER A 1 138 ? -8.542 -17.252 10.093 1.00 91.12 138 SER A C 1
ATOM 1050 O O . SER A 1 138 ? -9.580 -17.879 10.275 1.00 91.12 138 SER A O 1
ATOM 1052 N N . ASN A 1 139 ? -8.433 -16.327 9.132 1.00 90.69 139 ASN A N 1
ATOM 1053 C CA . ASN A 1 139 ? -9.542 -15.879 8.282 1.00 90.69 139 ASN A CA 1
ATOM 1054 C C . ASN A 1 139 ? -9.256 -16.058 6.785 1.00 90.69 139 ASN A C 1
ATOM 1056 O O . ASN A 1 139 ? -9.766 -15.296 5.957 1.00 90.69 139 ASN A O 1
ATOM 1060 N N . LEU A 1 140 ? -8.448 -17.055 6.410 1.00 89.38 140 LEU A N 1
ATOM 1061 C CA . LEU A 1 140 ? -7.965 -17.202 5.036 1.00 89.38 140 LEU A CA 1
ATOM 1062 C C . LEU A 1 140 ? -9.116 -17.287 4.022 1.00 89.38 140 LEU A C 1
ATOM 1064 O O . LEU A 1 140 ? -9.096 -16.577 3.019 1.00 89.38 140 LEU A O 1
ATOM 1068 N N . ALA A 1 141 ? -10.153 -18.076 4.326 1.00 89.12 141 ALA A N 1
ATOM 1069 C CA . ALA A 1 141 ? -11.324 -18.252 3.465 1.00 89.12 141 ALA A CA 1
ATOM 1070 C C . ALA A 1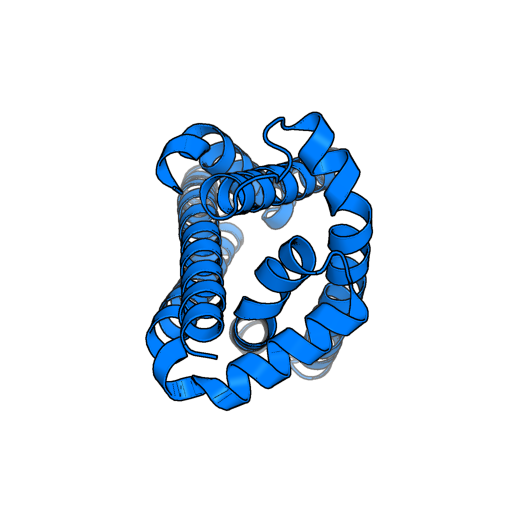 141 ? -12.084 -16.935 3.216 1.00 89.12 141 ALA A C 1
ATOM 1072 O O . ALA A 1 141 ? -12.405 -16.611 2.074 1.00 89.12 141 ALA A O 1
ATOM 1073 N N . ALA A 1 142 ? -12.304 -16.133 4.262 1.00 87.06 142 ALA A N 1
ATOM 1074 C CA . ALA A 1 142 ? -12.959 -14.827 4.146 1.00 87.06 142 ALA A CA 1
ATOM 1075 C C . ALA A 1 142 ? -12.080 -13.781 3.432 1.00 87.06 142 ALA A C 1
ATOM 1077 O O . ALA A 1 142 ? -12.581 -12.786 2.910 1.00 87.06 142 ALA A O 1
ATOM 1078 N N . SER A 1 143 ? -10.766 -14.013 3.392 1.00 92.06 143 SER A N 1
ATOM 1079 C CA . SER A 1 143 ? -9.781 -13.091 2.821 1.00 92.06 143 SER A CA 1
ATOM 1080 C C . SER A 1 143 ? -9.504 -13.339 1.337 1.00 92.06 143 SER A C 1
ATOM 1082 O O . SER A 1 143 ? -8.899 -12.477 0.699 1.00 92.06 143 SER A O 1
ATOM 1084 N N . VAL A 1 144 ? -9.941 -14.476 0.771 1.00 92.62 144 VAL A N 1
ATOM 1085 C CA . VAL A 1 144 ? -9.590 -14.921 -0.595 1.00 92.62 144 VAL A CA 1
ATOM 1086 C C . VAL A 1 144 ? -9.796 -13.820 -1.630 1.00 92.62 144 VAL A C 1
ATOM 1088 O O . VAL A 1 144 ? -8.895 -13.544 -2.418 1.00 92.62 144 VAL A O 1
ATOM 1091 N N . TRP A 1 145 ? -10.939 -13.134 -1.606 1.00 91.94 145 TRP A N 1
ATOM 1092 C CA . TRP A 1 145 ? -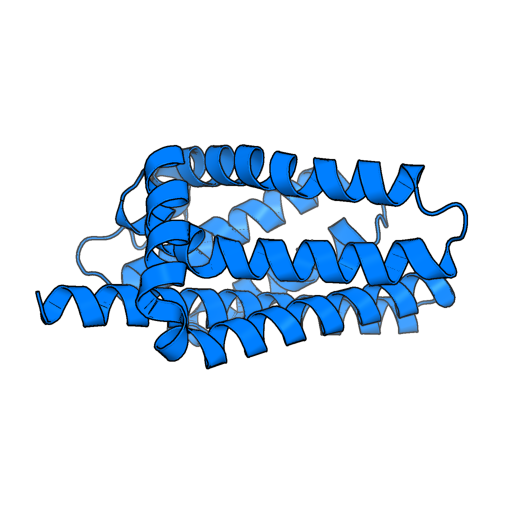11.216 -12.078 -2.580 1.00 91.94 145 TRP A CA 1
ATOM 1093 C C . TRP A 1 145 ? -10.239 -10.898 -2.473 1.00 91.94 145 TRP A C 1
ATOM 1095 O O . TRP A 1 145 ? -9.761 -10.392 -3.486 1.00 91.94 145 TRP A O 1
ATOM 1105 N N . ILE A 1 146 ? -9.878 -10.488 -1.252 1.00 93.06 146 ILE A N 1
ATOM 1106 C CA . ILE A 1 146 ? -8.913 -9.400 -1.044 1.00 93.06 146 ILE A CA 1
ATOM 1107 C C . ILE A 1 146 ? -7.522 -9.840 -1.519 1.00 93.06 146 ILE A C 1
ATOM 1109 O O . ILE A 1 146 ? -6.825 -9.067 -2.171 1.00 93.06 146 ILE A O 1
ATOM 1113 N N . LEU A 1 147 ? -7.140 -11.097 -1.268 1.00 93.12 147 LEU A N 1
ATOM 1114 C CA . LEU A 1 147 ? -5.881 -11.668 -1.756 1.00 93.12 147 LEU A CA 1
ATOM 1115 C C . LEU A 1 147 ? -5.817 -11.689 -3.289 1.00 93.12 147 LEU A C 1
ATOM 1117 O O . LEU A 1 147 ? -4.781 -11.345 -3.861 1.00 93.12 147 LEU A O 1
ATOM 1121 N N . VAL A 1 148 ? -6.925 -12.012 -3.962 1.00 93.00 148 VAL A N 1
ATOM 1122 C CA . VAL A 1 148 ? -7.028 -11.941 -5.429 1.00 93.00 148 VAL A CA 1
ATOM 1123 C C . VAL A 1 148 ? -6.819 -10.506 -5.914 1.00 93.00 148 VAL A C 1
ATOM 1125 O O . VAL A 1 148 ? -5.994 -10.280 -6.799 1.00 93.00 148 VAL A O 1
ATOM 1128 N N . VAL A 1 149 ? -7.486 -9.518 -5.309 1.00 93.38 149 VAL A N 1
ATOM 1129 C CA . VAL A 1 149 ? -7.322 -8.104 -5.693 1.00 93.38 149 VAL A CA 1
ATOM 1130 C C . VAL A 1 149 ? -5.881 -7.632 -5.480 1.00 93.38 149 VAL A C 1
ATOM 1132 O O . VAL A 1 149 ? -5.308 -6.991 -6.364 1.00 93.38 149 VAL A O 1
ATOM 1135 N N . VAL A 1 150 ? -5.255 -7.986 -4.354 1.00 92.38 150 VAL A N 1
ATOM 1136 C CA . VAL A 1 150 ? -3.844 -7.665 -4.080 1.00 92.38 150 VAL A CA 1
ATOM 1137 C C . VAL A 1 150 ? -2.922 -8.322 -5.110 1.00 92.38 150 VAL A C 1
ATOM 1139 O O . VAL A 1 150 ? -2.019 -7.662 -5.622 1.00 92.38 150 VAL A O 1
ATOM 1142 N N . SER A 1 151 ? -3.174 -9.579 -5.482 1.00 90.75 151 SER A N 1
ATOM 1143 C CA . SER A 1 151 ? -2.411 -10.288 -6.520 1.00 90.75 151 SER A CA 1
ATOM 1144 C C . SER A 1 151 ? -2.486 -9.566 -7.865 1.00 90.75 151 SER A C 1
ATOM 1146 O O . SER A 1 151 ? -1.457 -9.251 -8.460 1.00 90.75 151 SER A O 1
ATOM 1148 N N . VAL A 1 152 ? -3.704 -9.246 -8.316 1.00 91.56 152 VAL A N 1
ATOM 1149 C CA . VAL A 1 152 ? -3.947 -8.517 -9.570 1.00 91.56 152 VAL A CA 1
ATOM 1150 C C . VAL A 1 152 ? -3.253 -7.158 -9.546 1.00 91.56 152 VAL A C 1
ATOM 1152 O O . VAL A 1 152 ? -2.611 -6.778 -10.520 1.00 91.56 152 VAL A O 1
ATOM 1155 N N . THR A 1 153 ? -3.307 -6.457 -8.413 1.00 92.44 153 THR A N 1
ATOM 1156 C CA . THR A 1 153 ? -2.640 -5.162 -8.219 1.00 92.44 153 THR A CA 1
ATOM 1157 C C . THR A 1 153 ? -1.129 -5.256 -8.458 1.00 92.44 153 THR A C 1
ATOM 1159 O O . THR A 1 153 ? -0.560 -4.413 -9.153 1.00 92.44 153 THR A O 1
ATOM 1162 N N . GLN A 1 154 ? -0.474 -6.294 -7.928 1.00 89.56 154 GLN A N 1
ATOM 1163 C CA . GLN A 1 154 ? 0.971 -6.490 -8.092 1.00 89.56 154 GLN A CA 1
ATOM 1164 C C . GLN A 1 154 ? 1.347 -6.923 -9.510 1.00 89.56 154 GLN A C 1
ATOM 1166 O O . GLN A 1 154 ? 2.342 -6.444 -10.051 1.00 89.56 154 GLN A O 1
ATOM 1171 N N . VAL A 1 155 ? 0.528 -7.767 -10.145 1.00 89.44 155 VAL A N 1
ATOM 1172 C CA . VAL A 1 155 ? 0.724 -8.155 -11.550 1.00 89.44 155 VAL A CA 1
ATOM 1173 C C . VAL A 1 155 ? 0.588 -6.942 -12.467 1.00 89.44 155 VAL A C 1
ATOM 1175 O O . VAL A 1 155 ? 1.479 -6.702 -13.278 1.00 89.44 155 VAL A O 1
ATOM 1178 N N . LEU A 1 156 ? -0.469 -6.138 -12.310 1.00 91.31 156 LEU A N 1
ATOM 1179 C CA . LEU A 1 156 ? -0.671 -4.918 -13.096 1.00 91.31 156 LEU A CA 1
ATOM 1180 C C . LEU A 1 156 ? 0.510 -3.961 -12.946 1.00 91.31 156 LEU A C 1
ATOM 1182 O O . LEU A 1 156 ? 1.059 -3.502 -13.946 1.00 91.31 156 LEU A O 1
ATOM 1186 N N . HIS A 1 157 ? 0.944 -3.709 -11.709 1.00 88.44 157 HIS A N 1
ATOM 1187 C CA . HIS A 1 157 ? 2.094 -2.849 -11.452 1.00 88.44 157 HIS A CA 1
ATOM 1188 C C . HIS A 1 157 ? 3.381 -3.394 -12.092 1.00 88.44 157 HIS A C 1
ATOM 1190 O O . HIS A 1 157 ? 4.113 -2.651 -12.747 1.00 88.44 157 HIS A O 1
ATOM 1196 N N . GLY A 1 158 ? 3.624 -4.703 -11.971 1.00 86.81 158 GLY A N 1
ATOM 1197 C CA . GLY A 1 158 ? 4.762 -5.382 -12.585 1.00 86.81 158 GLY A CA 1
ATOM 1198 C C . GLY A 1 158 ? 4.763 -5.305 -14.114 1.00 86.81 158 GLY A C 1
ATOM 1199 O O . GLY A 1 158 ? 5.812 -5.042 -14.705 1.00 86.81 158 GLY A O 1
ATOM 1200 N N . VAL A 1 159 ? 3.599 -5.471 -14.753 1.00 87.69 159 VAL A N 1
ATOM 1201 C CA . VAL A 1 159 ? 3.418 -5.311 -16.206 1.00 87.69 159 VAL A CA 1
ATOM 1202 C C . VAL A 1 159 ? 3.683 -3.868 -16.627 1.00 87.69 159 VAL A C 1
ATOM 1204 O O . VAL A 1 159 ? 4.423 -3.648 -17.582 1.00 87.69 159 VAL A O 1
ATOM 1207 N N . GLY A 1 160 ? 3.152 -2.882 -15.899 1.00 88.25 160 GLY A N 1
ATOM 1208 C CA . GLY A 1 160 ? 3.392 -1.469 -16.200 1.00 88.25 160 GLY A CA 1
ATOM 1209 C C . GLY A 1 160 ? 4.868 -1.097 -16.144 1.00 88.25 160 GLY A C 1
ATOM 1210 O O . GLY A 1 160 ? 5.381 -0.445 -17.052 1.00 88.25 160 GLY A O 1
ATOM 1211 N N . LEU A 1 161 ? 5.574 -1.583 -15.123 1.00 85.75 161 LEU A N 1
ATOM 1212 C CA . LEU A 1 161 ? 7.018 -1.398 -15.006 1.00 85.75 161 LEU A CA 1
ATOM 1213 C C . LEU A 1 161 ? 7.804 -2.115 -16.107 1.00 85.75 161 LEU A C 1
ATOM 1215 O O . LEU A 1 161 ? 8.813 -1.584 -16.571 1.00 85.75 161 LEU A O 1
ATOM 1219 N N . LEU A 1 162 ? 7.348 -3.290 -16.548 1.00 86.12 162 LEU A N 1
ATOM 1220 C CA . LEU A 1 162 ? 7.984 -4.025 -17.638 1.00 86.12 162 LEU A CA 1
ATOM 1221 C C . LEU A 1 162 ? 7.836 -3.266 -18.959 1.00 86.12 162 LEU A C 1
ATOM 1223 O O . LEU A 1 162 ? 8.838 -2.989 -19.607 1.00 86.12 162 LEU A O 1
ATOM 1227 N N . VAL A 1 163 ? 6.614 -2.847 -19.306 1.00 88.88 163 VAL A N 1
ATOM 1228 C CA . VAL A 1 163 ? 6.340 -2.032 -20.502 1.00 88.88 163 VAL A CA 1
ATOM 1229 C C . VAL A 1 163 ? 7.182 -0.758 -20.486 1.00 88.88 163 VAL A C 1
ATOM 1231 O O . VAL A 1 163 ? 7.832 -0.435 -21.480 1.00 88.88 163 VAL A O 1
ATOM 1234 N N . PHE A 1 164 ? 7.231 -0.062 -19.350 1.00 87.81 164 PHE A N 1
ATOM 1235 C CA . PHE A 1 164 ? 8.062 1.126 -19.198 1.00 87.81 164 PHE A CA 1
ATOM 1236 C C . PHE A 1 164 ? 9.541 0.848 -19.502 1.00 87.81 164 PHE A C 1
ATOM 1238 O O . PHE A 1 164 ? 10.142 1.522 -20.338 1.00 87.81 164 PHE A O 1
ATOM 1245 N N . ARG A 1 165 ? 10.116 -0.181 -18.872 1.00 84.19 165 ARG A N 1
ATOM 1246 C CA . ARG A 1 165 ? 11.532 -0.534 -19.041 1.00 84.19 165 ARG A CA 1
ATOM 1247 C C . ARG A 1 165 ? 11.874 -1.055 -20.433 1.00 84.19 165 ARG A C 1
ATOM 1249 O O . ARG A 1 165 ? 13.014 -0.902 -20.853 1.00 84.19 165 ARG A O 1
ATOM 1256 N N . THR A 1 166 ? 10.924 -1.674 -21.130 1.00 86.88 166 THR A N 1
ATOM 1257 C CA . THR A 1 166 ? 11.141 -2.195 -22.484 1.00 86.88 166 THR A CA 1
ATOM 1258 C C . THR A 1 166 ? 11.173 -1.084 -23.527 1.00 86.88 166 THR A C 1
ATOM 1260 O O . THR A 1 166 ? 12.011 -1.129 -24.422 1.00 86.88 166 THR A O 1
ATOM 1263 N N . TYR A 1 167 ? 10.273 -0.102 -23.436 1.00 88.69 167 TYR A N 1
ATOM 1264 C CA . TYR A 1 167 ? 10.083 0.870 -24.518 1.00 88.69 167 TYR A CA 1
ATOM 1265 C C . TYR A 1 167 ? 10.682 2.251 -24.244 1.00 88.69 167 TYR A C 1
ATOM 1267 O O . TYR A 1 167 ? 10.982 2.949 -25.209 1.00 88.69 167 TYR A O 1
ATOM 1275 N N . LEU A 1 168 ? 10.822 2.666 -22.976 1.00 86.38 168 LEU A N 1
ATOM 1276 C CA . LEU A 1 168 ? 11.406 3.956 -22.560 1.00 86.38 168 LEU A CA 1
ATOM 1277 C C . LEU A 1 168 ? 10.921 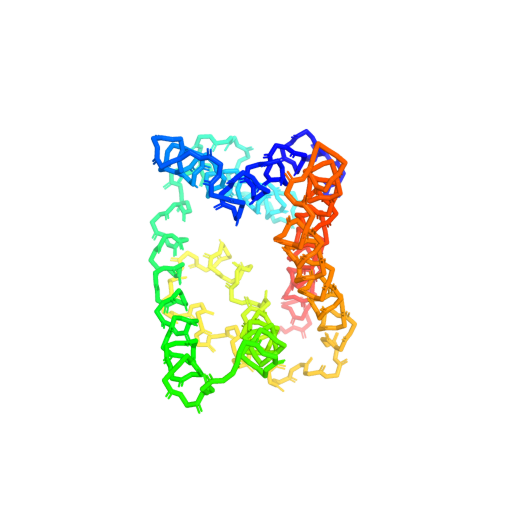5.165 -23.391 1.00 86.38 168 LEU A C 1
ATOM 1279 O O . LEU A 1 168 ? 11.670 6.090 -23.698 1.00 86.38 168 LEU A O 1
ATOM 1283 N N . SER A 1 169 ? 9.642 5.153 -23.761 1.00 89.25 169 SER A N 1
ATOM 1284 C CA . SER A 1 169 ? 8.992 6.138 -24.628 1.00 89.25 169 SER A CA 1
ATOM 1285 C C . SER A 1 169 ? 7.879 6.881 -23.889 1.00 89.25 169 SER A C 1
ATOM 1287 O O . SER A 1 169 ? 7.361 6.395 -22.879 1.00 89.25 169 SER A O 1
ATOM 1289 N N . GLY A 1 170 ? 7.447 8.033 -24.415 1.00 87.62 170 GLY A N 1
ATOM 1290 C CA . GLY A 1 170 ? 6.341 8.813 -23.838 1.00 87.62 170 GLY A CA 1
ATOM 1291 C C . GLY A 1 170 ? 5.046 8.008 -23.654 1.00 87.62 170 GLY A C 1
ATOM 1292 O O . GLY A 1 170 ? 4.374 8.144 -22.634 1.00 87.62 170 GLY A O 1
ATOM 1293 N N . TRP A 1 171 ? 4.735 7.095 -24.580 1.00 92.25 171 TRP A N 1
ATOM 1294 C CA . TRP A 1 171 ? 3.601 6.175 -24.436 1.00 92.25 171 TRP A CA 1
ATOM 1295 C C . TRP A 1 171 ? 3.783 5.218 -23.251 1.00 92.25 171 TRP A C 1
ATOM 1297 O O . TRP A 1 171 ? 2.869 5.044 -22.448 1.00 92.25 171 TRP A O 1
ATOM 1307 N N . SER A 1 172 ? 4.975 4.640 -23.090 1.00 90.06 172 SER A N 1
ATOM 1308 C CA . SER A 1 172 ? 5.247 3.716 -21.985 1.00 90.06 172 SER A CA 1
ATOM 1309 C C . SER A 1 172 ? 5.210 4.405 -20.612 1.00 90.06 172 SER A C 1
ATOM 1311 O O . SER A 1 172 ? 4.790 3.794 -19.630 1.00 90.06 172 SER A O 1
ATOM 1313 N N . TYR A 1 173 ? 5.546 5.701 -20.555 1.00 87.31 173 TYR A N 1
ATOM 1314 C CA . TYR A 1 173 ? 5.307 6.540 -19.379 1.00 87.31 173 TYR A CA 1
ATOM 1315 C C . TYR A 1 173 ? 3.815 6.694 -19.090 1.00 87.31 173 TYR A C 1
ATOM 1317 O O . TYR A 1 173 ? 3.397 6.478 -17.955 1.00 87.31 173 TYR A O 1
ATOM 1325 N N . ALA A 1 174 ? 3.002 7.022 -20.098 1.00 88.81 174 ALA A N 1
ATOM 1326 C CA . ALA A 1 174 ? 1.554 7.146 -19.929 1.00 88.81 174 ALA A CA 1
ATOM 1327 C C . ALA A 1 174 ? 0.928 5.840 -19.406 1.00 88.81 174 ALA A C 1
ATOM 1329 O O . ALA A 1 174 ? 0.131 5.878 -18.470 1.00 88.81 174 ALA A O 1
ATOM 1330 N N . VAL A 1 175 ? 1.357 4.685 -19.931 1.00 91.38 175 VAL A N 1
ATOM 1331 C CA . VAL A 1 175 ? 0.941 3.360 -19.440 1.00 91.38 175 VAL A CA 1
ATOM 1332 C C . VAL A 1 175 ? 1.308 3.172 -17.967 1.00 91.38 175 VAL A C 1
ATOM 1334 O O . VAL A 1 175 ? 0.455 2.776 -17.171 1.00 91.38 175 VAL A O 1
ATOM 1337 N N . LEU A 1 176 ? 2.548 3.488 -17.578 1.00 90.25 176 LEU A N 1
ATOM 1338 C CA . LEU A 1 176 ? 2.987 3.381 -16.187 1.00 90.25 176 LEU A CA 1
ATOM 1339 C C . LEU A 1 176 ? 2.196 4.311 -15.258 1.00 90.25 176 LEU A C 1
ATOM 1341 O O . LEU A 1 176 ? 1.831 3.895 -14.161 1.00 90.25 176 LEU A O 1
ATOM 1345 N N . PHE A 1 177 ? 1.884 5.535 -15.692 1.00 89.75 177 PHE A N 1
ATOM 1346 C CA . PHE A 1 177 ? 1.044 6.466 -14.935 1.00 89.75 177 PHE A CA 1
ATOM 1347 C C . PHE A 1 177 ? -0.373 5.928 -14.737 1.00 89.75 177 PHE A C 1
ATOM 1349 O O . PHE A 1 177 ? -0.860 5.896 -13.605 1.00 89.75 177 PHE A O 1
ATOM 1356 N N . SER A 1 178 ? -1.027 5.468 -15.807 1.00 91.94 178 SER A N 1
ATOM 1357 C CA . SER A 1 178 ? -2.369 4.883 -15.725 1.00 91.94 178 SER A CA 1
ATOM 1358 C C . SER A 1 178 ? -2.394 3.676 -14.792 1.00 91.94 178 SER A C 1
ATOM 1360 O O . SER A 1 178 ? -3.259 3.582 -13.922 1.00 91.94 178 SER A O 1
ATOM 1362 N N . ILE A 1 179 ? -1.403 2.789 -14.913 1.00 92.81 179 ILE A N 1
ATOM 1363 C CA . ILE A 1 179 ? -1.259 1.634 -14.027 1.00 92.81 179 ILE A CA 1
ATOM 1364 C C . ILE A 1 179 ? -0.988 2.082 -12.591 1.00 92.81 179 ILE A C 1
ATOM 1366 O O . ILE A 1 179 ? -1.605 1.545 -11.684 1.00 92.81 179 ILE A O 1
ATOM 1370 N N . GLY A 1 180 ? -0.151 3.094 -12.358 1.00 89.56 180 GLY A N 1
ATOM 1371 C CA . GLY A 1 180 ? 0.102 3.643 -11.024 1.00 89.56 180 GLY A CA 1
ATOM 1372 C C . GLY A 1 180 ? -1.174 4.121 -10.326 1.00 89.56 180 GLY A C 1
ATOM 1373 O O . GLY A 1 180 ? -1.393 3.801 -9.158 1.00 89.56 180 GLY A O 1
ATOM 1374 N N . VAL A 1 181 ? -2.055 4.820 -11.049 1.00 90.88 181 VAL A N 1
ATOM 1375 C CA . VAL A 1 181 ? -3.363 5.265 -10.533 1.00 90.88 181 VAL A CA 1
ATOM 1376 C C . VAL A 1 181 ? -4.279 4.081 -10.220 1.00 90.88 181 VAL A C 1
ATOM 1378 O O . VAL A 1 181 ? -4.859 4.036 -9.134 1.00 90.88 181 VAL A O 1
ATOM 1381 N N . VAL A 1 182 ? -4.378 3.103 -11.124 1.00 93.19 182 VAL A N 1
ATOM 1382 C CA . VAL A 1 182 ? -5.177 1.884 -10.901 1.00 93.19 182 VAL A CA 1
ATOM 1383 C C . VAL A 1 182 ? -4.642 1.095 -9.704 1.00 93.19 182 VAL A C 1
ATOM 1385 O O . VAL A 1 182 ? -5.414 0.697 -8.834 1.00 93.19 182 VAL A O 1
ATOM 1388 N N . THR A 1 183 ? -3.325 0.925 -9.610 1.00 91.12 183 THR A N 1
ATOM 1389 C CA . THR A 1 183 ? -2.646 0.242 -8.506 1.00 91.12 183 THR A CA 1
ATOM 1390 C C . THR A 1 183 ? -2.930 0.930 -7.177 1.00 91.12 183 THR A C 1
ATOM 1392 O O . THR A 1 183 ? -3.320 0.261 -6.222 1.00 91.12 183 THR A O 1
ATOM 1395 N N . ALA A 1 184 ? -2.801 2.259 -7.108 1.00 90.38 184 ALA A N 1
ATOM 1396 C CA . ALA A 1 184 ? -3.124 3.018 -5.903 1.00 90.38 184 ALA A CA 1
ATOM 1397 C C . ALA A 1 184 ? -4.598 2.834 -5.512 1.00 90.38 184 ALA A C 1
ATOM 1399 O O . ALA A 1 184 ? -4.902 2.531 -4.359 1.00 90.38 184 ALA A O 1
ATOM 1400 N N . PHE A 1 185 ? -5.519 2.941 -6.474 1.00 92.19 185 PHE A N 1
ATOM 1401 C CA . PHE A 1 185 ? -6.946 2.734 -6.233 1.00 92.19 185 PHE A CA 1
ATOM 1402 C C . PHE A 1 185 ? -7.251 1.339 -5.666 1.00 92.19 185 PHE A C 1
ATOM 1404 O O . PHE A 1 185 ? -7.910 1.232 -4.629 1.00 92.19 185 PHE A O 1
ATOM 1411 N N . LEU A 1 186 ? -6.745 0.275 -6.297 1.00 93.31 186 LEU A N 1
ATOM 1412 C CA . LEU A 1 186 ? -6.964 -1.103 -5.846 1.00 93.31 186 LEU A CA 1
ATOM 1413 C C . LEU A 1 186 ? -6.338 -1.371 -4.474 1.00 93.31 186 LEU A C 1
ATOM 1415 O O . LEU A 1 186 ? -6.916 -2.092 -3.659 1.00 93.31 186 LEU A O 1
ATOM 1419 N N . LEU A 1 187 ? -5.195 -0.754 -4.183 1.00 91.94 187 LEU A N 1
ATOM 1420 C CA . LEU A 1 187 ? -4.525 -0.841 -2.890 1.00 91.94 187 LEU A CA 1
ATOM 1421 C C . LEU A 1 187 ? -5.356 -0.178 -1.778 1.00 91.94 187 LEU A C 1
ATOM 1423 O O . LEU A 1 187 ? -5.577 -0.788 -0.729 1.00 91.94 187 LEU A O 1
ATOM 1427 N N . PHE A 1 188 ? -5.924 1.007 -2.023 1.00 93.12 188 PHE A N 1
ATOM 1428 C CA . PHE A 1 188 ? -6.838 1.654 -1.073 1.00 93.12 188 PHE A CA 1
ATOM 1429 C C . PHE A 1 188 ? -8.166 0.903 -0.912 1.00 93.12 188 PHE A C 1
ATOM 1431 O O . PHE A 1 188 ? -8.696 0.827 0.198 1.00 93.12 188 PHE A O 1
ATOM 1438 N N . MET A 1 189 ? -8.689 0.305 -1.985 1.00 93.25 189 MET A N 1
ATOM 1439 C CA . MET A 1 189 ? -9.865 -0.568 -1.921 1.00 93.25 189 MET A CA 1
ATOM 1440 C C . MET A 1 189 ? -9.594 -1.830 -1.098 1.00 93.25 189 MET A C 1
ATOM 1442 O O . MET A 1 189 ? -10.407 -2.189 -0.249 1.00 93.25 189 MET A O 1
ATOM 1446 N N . SER A 1 190 ? -8.434 -2.461 -1.288 1.00 93.94 190 SER A N 1
ATOM 1447 C CA . SER A 1 190 ? -8.015 -3.640 -0.520 1.00 93.94 190 SER A CA 1
ATOM 1448 C C . SER A 1 190 ? -7.867 -3.311 0.964 1.00 93.94 190 SER A C 1
ATOM 1450 O O . SER A 1 190 ? -8.344 -4.059 1.814 1.00 93.94 190 SER A O 1
ATOM 1452 N N . PHE A 1 191 ? -7.286 -2.150 1.283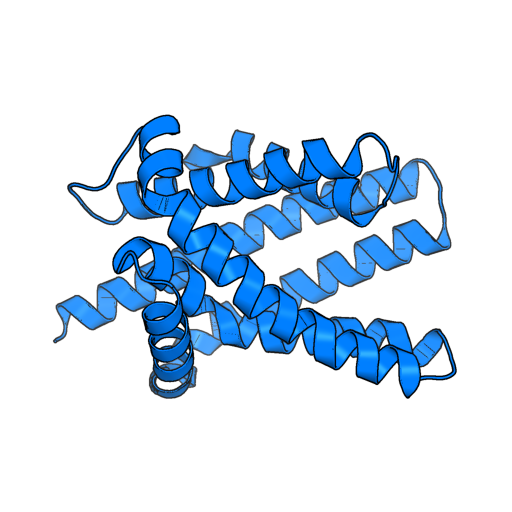 1.00 94.81 191 PHE A N 1
ATOM 1453 C CA . PHE A 1 191 ? -7.211 -1.646 2.654 1.00 94.81 191 PHE A CA 1
ATOM 1454 C C . PHE A 1 191 ? -8.601 -1.439 3.268 1.00 94.81 191 PHE A C 1
ATOM 1456 O O . PHE A 1 191 ? -8.850 -1.881 4.388 1.00 94.81 191 PHE A O 1
ATOM 1463 N N . ALA A 1 192 ? -9.519 -0.789 2.546 1.00 93.75 192 ALA A N 1
ATOM 1464 C CA . ALA A 1 192 ? -10.876 -0.546 3.028 1.00 93.75 192 ALA A CA 1
ATOM 1465 C C . ALA A 1 192 ? -11.652 -1.855 3.253 1.00 93.75 192 ALA A C 1
ATOM 1467 O O . ALA A 1 192 ? -12.340 -1.992 4.264 1.00 93.75 192 ALA A O 1
ATOM 1468 N N . ALA A 1 193 ? -11.503 -2.831 2.353 1.00 93.25 193 ALA A N 1
ATOM 1469 C CA . ALA A 1 193 ? -12.097 -4.156 2.499 1.00 93.25 193 ALA A CA 1
ATOM 1470 C C . ALA A 1 193 ? -11.532 -4.892 3.725 1.00 93.25 193 ALA A C 1
ATOM 1472 O O . ALA A 1 193 ? -12.297 -5.366 4.561 1.00 93.25 193 ALA A O 1
ATOM 1473 N N . ALA A 1 194 ? -10.206 -4.907 3.887 1.00 94.06 194 ALA A N 1
ATOM 1474 C CA . ALA A 1 194 ? -9.549 -5.527 5.035 1.00 94.06 194 ALA A CA 1
ATOM 1475 C C . ALA A 1 194 ? -9.977 -4.875 6.361 1.00 94.06 194 ALA A C 1
ATOM 1477 O O . ALA A 1 194 ? -10.253 -5.567 7.341 1.00 94.06 194 ALA A O 1
ATOM 1478 N N . LEU A 1 195 ? -10.095 -3.544 6.385 1.00 94.94 195 LEU A N 1
ATOM 1479 C CA . LEU A 1 195 ? -10.629 -2.808 7.526 1.00 94.94 195 LEU A CA 1
ATOM 1480 C C . LEU A 1 195 ? -12.070 -3.224 7.847 1.00 94.94 195 LEU A C 1
ATOM 1482 O O . LEU A 1 195 ? -12.387 -3.471 9.007 1.00 94.94 195 LEU A O 1
ATOM 1486 N N . HIS A 1 196 ? -12.937 -3.327 6.841 1.00 92.38 196 HIS A N 1
ATOM 1487 C CA . HIS A 1 196 ? -14.321 -3.749 7.040 1.00 92.38 196 HIS A CA 1
ATOM 1488 C C . HIS A 1 196 ? -14.413 -5.171 7.619 1.00 92.38 196 HIS A C 1
ATOM 1490 O O . HIS A 1 196 ? -15.169 -5.405 8.564 1.00 92.38 196 HIS A O 1
ATOM 1496 N N . THR A 1 197 ? -13.605 -6.112 7.120 1.00 91.75 197 THR A N 1
ATOM 1497 C CA . THR A 1 197 ? -13.525 -7.475 7.674 1.00 91.75 197 THR A CA 1
ATOM 1498 C C . THR A 1 197 ? -13.062 -7.472 9.134 1.00 91.75 197 THR A C 1
ATOM 1500 O O . THR A 1 197 ? -13.615 -8.193 9.955 1.00 91.75 197 THR A O 1
ATOM 1503 N N . LEU A 1 198 ? -12.086 -6.631 9.495 1.00 92.19 198 LEU A N 1
ATOM 1504 C CA . LEU A 1 198 ? -11.630 -6.504 10.885 1.00 92.19 198 LEU A CA 1
ATOM 1505 C C . LEU A 1 198 ? -12.704 -5.930 11.817 1.00 92.19 198 LEU A C 1
ATOM 1507 O O . LEU A 1 198 ? -12.768 -6.298 12.987 1.00 92.19 198 LEU A O 1
ATOM 1511 N N . LEU A 1 199 ? -13.512 -4.989 11.326 1.00 91.00 199 LEU A N 1
ATOM 1512 C CA . LEU A 1 199 ? -14.547 -4.336 12.127 1.00 91.00 199 LEU A CA 1
ATOM 1513 C C . LEU A 1 199 ? -15.805 -5.195 12.289 1.00 91.00 199 LEU A C 1
ATOM 1515 O O . LEU A 1 199 ? -16.432 -5.120 13.342 1.00 91.00 199 LEU A O 1
ATOM 1519 N N . SER A 1 200 ? -16.165 -5.994 11.281 1.00 86.88 200 SER A N 1
ATOM 1520 C CA . SER A 1 200 ? -17.306 -6.924 11.347 1.00 86.88 200 SER A CA 1
ATOM 1521 C C . SER A 1 200 ? -17.064 -8.019 12.382 1.00 86.88 200 SER A C 1
ATOM 1523 O O . SER A 1 200 ? -17.815 -8.101 13.347 1.00 86.88 200 SER A O 1
ATOM 1525 N N . ASN A 1 201 ? -15.934 -8.723 12.299 1.00 78.88 201 ASN A N 1
ATOM 1526 C CA . ASN A 1 201 ? -15.601 -9.792 13.248 1.00 78.88 201 ASN A CA 1
ATOM 1527 C C . ASN A 1 201 ? -15.439 -9.323 14.707 1.00 78.88 201 ASN A C 1
ATOM 1529 O O . ASN A 1 201 ? -15.463 -10.142 15.617 1.00 78.88 201 ASN A O 1
ATOM 1533 N N . ARG A 1 202 ? -15.262 -8.017 14.956 1.00 72.69 202 ARG A N 1
ATOM 1534 C CA . ARG A 1 202 ? -15.191 -7.448 16.314 1.00 72.69 202 ARG A CA 1
ATOM 1535 C C . ARG A 1 202 ? -16.567 -7.161 16.925 1.00 72.69 202 ARG A C 1
ATOM 1537 O O . ARG A 1 202 ? -16.643 -6.888 18.115 1.00 72.69 202 ARG A O 1
ATOM 1544 N N . ARG A 1 203 ? -17.628 -7.113 16.117 1.00 62.50 203 ARG A N 1
ATOM 1545 C CA . ARG A 1 203 ? -19.007 -6.932 16.605 1.00 62.50 203 ARG A CA 1
ATOM 1546 C C . ARG A 1 203 ? -19.650 -8.254 17.010 1.00 62.50 203 ARG A C 1
ATOM 1548 O O . ARG A 1 203 ? -20.571 -8.234 17.815 1.00 62.50 203 ARG A O 1
ATOM 1555 N N . ASP A 1 204 ? -19.134 -9.356 16.478 1.00 53.91 204 ASP A N 1
ATOM 1556 C CA . ASP A 1 204 ? -19.632 -10.709 16.729 1.00 53.91 204 ASP A CA 1
ATOM 1557 C C . ASP A 1 204 ? -18.919 -11.399 17.913 1.00 53.91 204 ASP A C 1
ATOM 1559 O O . ASP A 1 204 ? -19.222 -12.548 18.231 1.00 53.91 204 ASP A O 1
ATOM 1563 N N . SER A 1 205 ? -17.971 -10.703 18.559 1.00 49.00 205 SER A N 1
ATOM 1564 C CA . SER A 1 205 ? -17.184 -11.147 19.723 1.00 49.00 205 SER A CA 1
ATOM 1565 C C . SER A 1 205 ? -17.510 -10.334 20.968 1.00 49.00 205 SER A C 1
ATOM 1567 O O . SER A 1 205 ? -17.658 -10.939 22.048 1.00 49.00 205 SER A O 1
#

Secondary structure (DSSP, 8-state):
--GGGHHHHHHHHHHHHHHHHT--HHHHHHHHHHHHHHHHHHHHHHHHHHSTTS--SHHHHHHHHHHHHHHHHHHHHHHHHHHHHHHHHH--SHHHHHHHHHHHHHHHHHHTTTHHHHHHHHT-SHHHHHHHHHHHHHTHHHHHHHHHHHHHHHHHHHHHHHHHHHH-SHHHHHHHHHHHHHHHHHHHHHHHHHHHHHHHTTT--

Solvent-accessible surface area (backbone atoms only — not comparable to full-atom values): 10588 Å² total; per-residue (Å²): 114,70,74,87,42,48,73,54,34,44,52,30,2,45,26,47,28,49,48,74,66,59,81,39,80,86,52,34,59,63,36,43,53,50,26,53,51,39,49,48,33,53,53,33,46,46,47,31,75,75,38,88,96,45,54,78,50,63,66,52,23,42,69,71,40,43,67,39,49,51,53,36,49,50,56,51,47,51,66,58,46,52,59,45,56,50,43,58,72,70,36,92,44,76,82,56,34,53,62,52,43,45,51,51,52,29,54,52,52,51,51,40,47,40,19,58,45,32,26,69,73,66,71,29,35,70,68,14,46,56,50,13,41,53,48,45,68,78,37,44,81,84,39,46,67,51,43,50,53,47,41,51,35,41,50,49,45,51,50,23,53,47,48,25,73,73,61,76,38,75,67,27,49,51,48,23,34,54,32,22,29,51,32,38,46,50,51,53,49,40,38,53,52,42,39,50,57,58,55,52,62,60,74,81,106

pLDDT: mean 85.91, std 8.6, range [49.0, 94.94]

Foldseek 3Di:
DQVVCLVLLLLLLQLQLCLLLCPDPVCNVVSVVSNLLSVQQSLQCLVCVVDPPGDNDSVSSCVQQVVQSVLLCVVLVVVLVVVLVVLVVVDPDPVRSLVVSLVSVLVSLLQCLQLSNQCSVVVHHPVSSVVSNVVCVVCVVVCVVLSVLSSVLSVLLSVLSVLCVVPVDPVSSVSSSVSSSVSSSSSSVSNSSSNVVVVVVVVVD

Sequence (205 aa):
MVYSCWPLIIAAGIGLAIVTSGMSDVLLLPMGIATVSLHIIVYGRIISQAVPGRPATNWEILKEYSRHYLLTAVITGVVFLVPRLLVARLASSTGIYYPASIGVHAALSMLTIYVWPLVFLRRSSVGAILAGVSYLWSNLAASVWILVVVSVTQVLHGVGLLVFRTYLSGWSYAVLFSIGVVTAFLLFMSFAAALHTLLSNRRDS

Nearest PDB structures (foldseek):
  5h5m-assembly2_B  TM=3.354E-01  e=7.958E+00  Caenorhabditis elegans
  8uao-assembly1_B  TM=3.146E-01  e=9.520E+00  synthetic construct
  8ugl-assembly1_4C  TM=2.459E-01  e=6.361E+00  Sus scrofa

Radius of gyration: 17.06 Å; Cα contacts (8 Å, |Δi|>4): 229; chains: 1; bounding box: 42×35×44 Å